Protein AF-A0A563C3V8-F1 (afdb_monomer_lite)

Sequence (224 aa):
PSRKSNFSAIVMDIGGGTTDIAVVDDGGVEGTKMFGIGGRSFTHQIATRTGLDYDTAEAVKLQLGGVSLDQLTLKHKEETVAEAEKKNEIQQILATPERAKKINTAISDNVEVWLGGVAVALEDFPLVEALPTRILLCGGGAGLASLQEALATSDWYTDLPFSRRPLVHLLDDVDIPGIENATTEDLDYSFITAFGLLRVAIDTLAGTDEPAGLRAKLAKLLQN

Foldseek 3Di:
DPDPQADWEWEWAAAQFKIKIWTDDSPRTLDIDMDGDHLQQLLVLLCVQQVNDSVLSSCLQCVLLVNDLVVVDPDPDDQDPVSVVSVVVSVVQCPPVVSVVSSVVSNVVSLVVVLVVVLVRQVPRPPDQAGDLEYEYAAPRSSRVVNQCCQQPPCSCVPPRYPDGHDYDYDAQVNDPPGDPPDPDGCGRNCVVVVVVVVVVVVVVVPDDDDPPPVVVVVVVVVD

Secondary structure (DSSP, 8-state):
--------EEEEEE-SS-EEEEEEETTEEEEEEEES--HHHHHHHHHHHHT--HHHHHHHHHHHTT--TTTTSSS-----HHHHHHHHHHHHHHHSHHHHHHHHHHHHHHHHHHHHHHHHHHHT-TT-SSB-SEEEEESGGGG-HHHHHHHHHSSTTTTTTBSSPPEEEE--GGGSTT----SSS---TTTHHHHHHHHHHHHHHHT--STTHHHHHHHHHTT-

pLDDT: mean 86.02, std 15.66, range [37.09, 98.56]

Radius of gyration: 20.83 Å; chains: 1; bounding box: 55×49×53 Å

Structure (mmCIF, N/CA/C/O backbone):
data_AF-A0A563C3V8-F1
#
_entry.id   AF-A0A563C3V8-F1
#
loop_
_atom_site.group_PDB
_atom_site.id
_atom_site.type_symbol
_atom_site.label_atom_id
_atom_site.label_alt_id
_atom_site.label_comp_id
_atom_site.label_asym_id
_atom_site.label_entity_id
_atom_site.label_seq_id
_atom_site.pdbx_PDB_ins_code
_atom_site.Cartn_x
_atom_site.Cartn_y
_atom_site.Cartn_z
_atom_site.occupancy
_atom_site.B_iso_or_equiv
_atom_site.auth_seq_id
_atom_site.auth_comp_id
_atom_site.auth_asym_id
_atom_site.auth_atom_id
_atom_site.pdbx_PDB_model_num
ATOM 1 N N . PRO A 1 1 ? 35.800 -5.070 -15.862 1.00 37.09 1 PRO A N 1
ATOM 2 C CA . PRO A 1 1 ? 34.512 -4.340 -15.928 1.00 37.09 1 PRO A CA 1
ATOM 3 C C . PRO A 1 1 ? 33.458 -5.044 -15.064 1.00 37.09 1 PRO A C 1
ATOM 5 O O . PRO A 1 1 ? 33.013 -6.134 -15.414 1.00 37.09 1 PRO A O 1
ATOM 8 N N . SER A 1 2 ? 33.115 -4.477 -13.905 1.00 45.03 2 SER A N 1
ATOM 9 C CA . SER A 1 2 ? 31.955 -4.944 -13.144 1.00 45.03 2 SER A CA 1
ATOM 10 C C . SER A 1 2 ? 30.714 -4.731 -14.010 1.00 45.03 2 SER A C 1
ATOM 12 O O . SER A 1 2 ? 30.463 -3.626 -14.492 1.00 45.03 2 SER A O 1
ATOM 14 N N . ARG A 1 3 ? 29.975 -5.809 -14.282 1.00 44.47 3 ARG A N 1
ATOM 15 C CA . ARG A 1 3 ? 28.667 -5.732 -14.933 1.00 44.47 3 ARG A CA 1
ATOM 16 C C . ARG A 1 3 ? 27.816 -4.840 -14.028 1.00 44.47 3 ARG A C 1
ATOM 18 O O . ARG A 1 3 ? 27.576 -5.218 -12.883 1.00 44.47 3 ARG A O 1
ATOM 25 N N . LYS A 1 4 ? 27.446 -3.634 -14.478 1.00 51.84 4 LYS A N 1
ATOM 26 C CA . LYS A 1 4 ? 26.391 -2.873 -13.801 1.00 51.84 4 LYS A CA 1
ATOM 27 C C . LYS A 1 4 ? 25.184 -3.807 -13.793 1.00 51.84 4 LYS A C 1
ATOM 29 O O . LYS A 1 4 ? 24.736 -4.214 -14.859 1.00 51.84 4 LYS A O 1
ATOM 34 N N . SER A 1 5 ? 24.765 -4.247 -12.610 1.00 60.41 5 SER A N 1
ATOM 35 C CA . SER A 1 5 ? 23.483 -4.926 -12.471 1.00 60.41 5 SER A CA 1
ATOM 36 C C . SER A 1 5 ? 22.445 -3.903 -12.886 1.00 60.41 5 SER A C 1
ATOM 38 O O . SER A 1 5 ? 22.344 -2.858 -12.241 1.00 60.41 5 SER A O 1
ATOM 40 N N . ASN A 1 6 ? 21.723 -4.171 -13.965 1.00 80.00 6 ASN A N 1
ATOM 41 C CA . ASN A 1 6 ? 20.548 -3.379 -14.260 1.00 80.00 6 ASN A CA 1
ATOM 42 C C . ASN A 1 6 ? 19.496 -3.639 -13.171 1.00 80.00 6 ASN A C 1
ATOM 44 O O . ASN A 1 6 ? 19.605 -4.576 -12.368 1.00 80.00 6 ASN A O 1
ATOM 48 N N . PHE A 1 7 ? 18.544 -2.725 -13.071 1.00 88.69 7 PHE A N 1
ATOM 49 C CA . PHE A 1 7 ? 17.579 -2.689 -11.986 1.00 88.69 7 PHE A CA 1
ATOM 50 C C . PHE A 1 7 ? 16.352 -3.535 -12.340 1.00 88.69 7 PHE A C 1
ATOM 52 O O . PHE A 1 7 ? 15.695 -3.258 -13.339 1.00 88.69 7 PHE A O 1
ATOM 59 N N . SER A 1 8 ? 16.035 -4.518 -11.496 1.00 93.31 8 SER A N 1
ATOM 60 C CA . SER A 1 8 ? 14.785 -5.283 -11.565 1.00 93.31 8 SER A CA 1
ATOM 61 C C . SER A 1 8 ? 14.042 -5.167 -10.235 1.00 93.31 8 SER A C 1
ATOM 63 O O . SER A 1 8 ? 14.633 -5.373 -9.164 1.00 93.31 8 SER A O 1
ATOM 65 N N . ALA A 1 9 ? 12.761 -4.817 -10.293 1.00 96.62 9 ALA A N 1
ATOM 66 C CA . ALA A 1 9 ? 11.877 -4.674 -9.142 1.00 96.62 9 ALA A CA 1
ATOM 67 C C . ALA A 1 9 ? 10.409 -4.665 -9.586 1.00 96.62 9 ALA A C 1
ATOM 69 O O . ALA A 1 9 ? 10.091 -4.374 -10.735 1.00 96.62 9 ALA A O 1
ATOM 70 N N . ILE A 1 10 ? 9.512 -4.922 -8.646 1.00 97.75 10 ILE A N 1
ATOM 71 C CA . ILE A 1 10 ? 8.093 -4.602 -8.773 1.00 97.75 10 ILE A CA 1
ATOM 72 C C . ILE A 1 10 ? 7.876 -3.295 -8.018 1.00 97.75 10 ILE A C 1
ATOM 74 O O . ILE A 1 10 ? 8.260 -3.196 -6.856 1.00 97.75 10 ILE A O 1
ATOM 78 N N . VAL A 1 11 ? 7.281 -2.296 -8.655 1.00 97.62 11 VAL A N 1
ATOM 79 C CA . VAL A 1 11 ? 6.890 -1.039 -8.007 1.00 97.62 11 VAL A CA 1
ATOM 80 C C . VAL A 1 11 ? 5.381 -1.060 -7.818 1.00 97.62 11 VAL A C 1
ATOM 82 O O . VAL A 1 11 ? 4.657 -1.342 -8.771 1.00 97.62 11 VAL A O 1
ATOM 85 N N . MET A 1 12 ? 4.908 -0.791 -6.604 1.00 98.38 12 MET A N 1
ATOM 86 C CA . MET A 1 12 ? 3.484 -0.706 -6.285 1.00 98.38 12 MET A CA 1
ATOM 87 C C . MET A 1 12 ? 3.167 0.686 -5.731 1.00 98.38 12 MET A C 1
ATOM 89 O O . MET A 1 12 ? 3.588 1.017 -4.622 1.00 98.38 12 MET A O 1
ATOM 93 N N . ASP A 1 13 ? 2.417 1.480 -6.496 1.00 98.06 13 ASP A N 1
ATOM 94 C CA . ASP A 1 13 ? 1.852 2.755 -6.048 1.00 98.06 13 ASP A CA 1
ATOM 95 C C . ASP A 1 13 ? 0.459 2.497 -5.469 1.00 98.06 13 ASP A C 1
ATOM 97 O O . ASP A 1 13 ? -0.483 2.130 -6.176 1.00 98.06 13 ASP A O 1
ATOM 101 N N . ILE A 1 14 ? 0.339 2.639 -4.152 1.00 98.31 14 ILE A N 1
ATOM 102 C CA . ILE A 1 14 ? -0.903 2.440 -3.416 1.00 98.31 14 ILE A CA 1
ATOM 103 C C . ILE A 1 14 ? -1.522 3.815 -3.187 1.00 98.31 14 ILE A C 1
ATOM 105 O O . ILE A 1 14 ? -1.275 4.495 -2.188 1.00 98.31 14 ILE A O 1
ATOM 109 N N . GLY A 1 15 ? -2.372 4.223 -4.122 1.00 97.12 15 GLY A N 1
ATOM 110 C CA . GLY A 1 15 ? -3.129 5.461 -4.037 1.00 97.12 15 GLY A CA 1
ATOM 111 C C . GLY A 1 15 ? -4.353 5.355 -3.123 1.00 97.12 15 GLY A C 1
ATOM 112 O O . GLY A 1 15 ? -4.600 4.374 -2.420 1.00 97.12 15 GLY A O 1
ATOM 113 N N . GLY A 1 16 ? -5.197 6.387 -3.149 1.00 96.88 16 GLY A N 1
ATOM 114 C CA . GLY A 1 16 ? -6.455 6.376 -2.397 1.00 96.88 16 GLY A CA 1
ATOM 115 C C . GLY A 1 16 ? -7.510 5.428 -2.983 1.00 96.88 16 GLY A C 1
ATOM 116 O O . GLY A 1 16 ? -8.275 4.823 -2.238 1.00 96.88 16 GLY A O 1
ATOM 117 N N . GLY A 1 17 ? -7.601 5.316 -4.310 1.00 97.56 17 GLY A N 1
ATOM 118 C CA . GLY A 1 17 ? -8.633 4.514 -4.987 1.00 97.56 17 GLY A CA 1
ATOM 119 C C . GLY A 1 17 ? -8.130 3.217 -5.608 1.00 97.56 17 GLY A C 1
ATOM 120 O O . GLY A 1 17 ? -8.899 2.268 -5.724 1.00 97.56 17 GLY A O 1
ATOM 121 N N . THR A 1 18 ? -6.867 3.194 -6.007 1.00 98.25 18 THR A N 1
ATOM 122 C CA . THR A 1 18 ? -6.269 2.130 -6.808 1.00 98.25 18 THR A CA 1
ATOM 123 C C . THR A 1 18 ? -4.938 1.724 -6.212 1.00 98.25 18 THR A C 1
ATOM 125 O O . THR A 1 18 ? -4.331 2.481 -5.454 1.00 98.25 18 THR A O 1
ATOM 128 N N . THR A 1 19 ? -4.521 0.519 -6.571 1.00 98.56 19 THR A N 1
ATOM 129 C CA . THR A 1 19 ? -3.133 0.093 -6.478 1.00 98.56 19 THR A CA 1
ATOM 130 C C . THR A 1 19 ? -2.655 -0.164 -7.897 1.00 98.56 19 THR A C 1
ATOM 132 O O . THR A 1 19 ? -3.265 -0.953 -8.625 1.00 98.56 19 THR A O 1
ATOM 135 N N . ASP A 1 20 ? -1.590 0.523 -8.278 1.00 98.31 20 ASP A N 1
ATOM 136 C CA . ASP A 1 20 ? -0.965 0.462 -9.589 1.00 98.31 20 ASP A CA 1
ATOM 137 C C . ASP A 1 20 ? 0.365 -0.293 -9.452 1.00 98.31 20 ASP A C 1
ATOM 139 O O . ASP A 1 20 ? 1.185 0.016 -8.592 1.00 98.31 20 ASP A O 1
ATOM 143 N N . ILE A 1 21 ? 0.569 -1.323 -10.271 1.00 97.94 21 ILE A N 1
ATOM 144 C CA . ILE A 1 21 ? 1.724 -2.221 -10.223 1.00 97.94 21 ILE A CA 1
ATOM 145 C C . ILE A 1 21 ? 2.490 -2.100 -11.532 1.00 97.94 21 ILE A C 1
ATOM 147 O O . ILE A 1 21 ? 1.929 -2.324 -12.604 1.00 97.94 21 ILE A O 1
ATOM 151 N N . ALA A 1 22 ? 3.783 -1.807 -11.444 1.00 96.31 22 ALA A N 1
ATOM 152 C CA . ALA A 1 22 ? 4.714 -1.855 -12.561 1.00 96.31 22 ALA A CA 1
ATOM 153 C C . ALA A 1 22 ? 5.764 -2.939 -12.315 1.00 96.31 22 ALA A C 1
ATOM 155 O O . ALA A 1 22 ? 6.376 -2.987 -11.247 1.00 96.31 22 ALA A O 1
ATOM 156 N N . VAL A 1 23 ? 6.004 -3.788 -13.312 1.00 96.56 23 VAL A N 1
ATOM 157 C CA . VAL A 1 23 ? 7.122 -4.738 -13.282 1.00 96.56 23 VAL A CA 1
ATOM 158 C C . VAL A 1 23 ? 8.265 -4.151 -14.096 1.00 96.56 23 VAL A C 1
ATOM 160 O O . VAL A 1 23 ? 8.087 -3.784 -15.257 1.00 96.56 23 VAL A O 1
ATOM 163 N N . VAL A 1 24 ? 9.428 -4.038 -13.463 1.00 93.94 24 VAL A N 1
ATOM 164 C CA . VAL A 1 24 ? 10.665 -3.558 -14.072 1.00 93.94 24 VAL A CA 1
ATOM 165 C C . VAL A 1 24 ? 11.657 -4.709 -14.099 1.00 93.94 24 VAL A C 1
ATOM 167 O O . VAL A 1 24 ? 11.937 -5.304 -13.054 1.00 93.94 24 VAL A O 1
ATOM 170 N N . ASP A 1 25 ? 12.208 -4.995 -15.272 1.00 90.62 25 ASP A N 1
ATOM 171 C CA . ASP A 1 25 ? 13.263 -5.983 -15.447 1.00 90.62 25 ASP A CA 1
ATOM 172 C C . ASP A 1 25 ? 14.389 -5.443 -16.331 1.00 90.62 25 ASP A C 1
ATOM 174 O O . ASP A 1 25 ? 14.159 -4.727 -17.302 1.00 90.62 25 ASP A O 1
ATOM 178 N N . ASP A 1 26 ? 15.632 -5.720 -15.939 1.00 89.12 26 ASP A N 1
ATOM 179 C CA . ASP A 1 26 ? 16.854 -5.268 -16.617 1.00 89.12 26 ASP A CA 1
ATOM 180 C C . ASP A 1 26 ? 16.869 -3.756 -16.959 1.00 89.12 26 ASP A C 1
ATOM 182 O O . ASP A 1 26 ? 17.509 -3.311 -17.911 1.00 89.12 26 ASP A O 1
ATOM 186 N N . GLY A 1 27 ? 16.208 -2.930 -16.138 1.00 86.25 27 GLY A N 1
ATOM 187 C CA . GLY A 1 27 ? 16.079 -1.479 -16.317 1.00 86.25 27 GLY A CA 1
ATOM 188 C C . GLY A 1 27 ? 14.960 -1.026 -17.267 1.00 86.25 27 GLY A C 1
ATOM 189 O O . GLY A 1 27 ? 14.778 0.181 -17.430 1.00 86.25 27 GLY A O 1
ATOM 190 N N . GLY A 1 28 ? 14.214 -1.952 -17.874 1.00 88.56 28 GLY A N 1
ATOM 191 C CA . GLY A 1 28 ? 13.034 -1.691 -18.700 1.00 88.56 28 GLY A CA 1
ATOM 192 C C . GLY A 1 28 ? 11.725 -1.960 -17.955 1.00 88.56 28 GLY A C 1
ATOM 19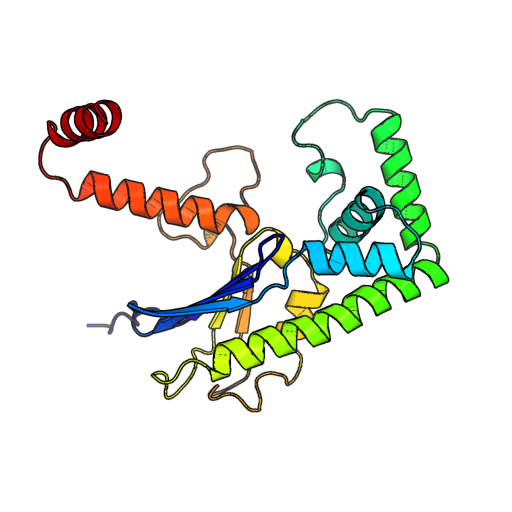3 O O . GLY A 1 28 ? 11.670 -2.791 -17.055 1.00 88.56 28 GLY A O 1
ATOM 194 N N . VAL A 1 29 ? 10.655 -1.247 -18.318 1.00 91.69 29 VAL A N 1
ATOM 195 C CA . VAL A 1 29 ? 9.304 -1.526 -17.802 1.00 91.69 29 VAL A CA 1
ATOM 196 C C . VAL A 1 29 ? 8.666 -2.606 -18.671 1.00 91.69 29 VAL A C 1
ATOM 198 O O . VAL A 1 29 ? 8.366 -2.352 -19.836 1.00 91.69 29 VAL A O 1
ATOM 201 N N . GLU A 1 30 ? 8.430 -3.781 -18.094 1.00 92.44 30 GLU A N 1
ATOM 202 C CA . GLU A 1 30 ? 7.779 -4.913 -18.769 1.00 92.44 30 GLU A CA 1
ATOM 203 C C . GLU A 1 30 ? 6.285 -4.654 -18.990 1.00 92.44 30 GLU A C 1
ATOM 205 O O . GLU A 1 30 ? 5.700 -5.030 -20.005 1.00 92.44 30 GLU A O 1
ATOM 210 N N . GLY A 1 31 ? 5.651 -3.963 -18.044 1.00 93.25 31 GLY A N 1
ATOM 211 C CA . GLY A 1 31 ? 4.263 -3.545 -18.165 1.00 93.25 31 GLY A CA 1
ATOM 212 C C . GLY A 1 31 ? 3.704 -2.989 -16.867 1.00 93.25 31 GLY A C 1
ATOM 213 O O . GLY A 1 31 ? 4.379 -2.959 -15.834 1.00 93.25 31 GLY A O 1
ATOM 214 N N . THR A 1 32 ? 2.436 -2.588 -16.925 1.00 95.44 32 THR A N 1
ATOM 215 C CA . THR A 1 32 ? 1.681 -2.131 -15.762 1.00 95.44 32 THR A CA 1
ATOM 216 C C . THR A 1 32 ? 0.326 -2.826 -15.666 1.00 95.44 32 THR A C 1
ATOM 218 O O . THR A 1 32 ? -0.301 -3.173 -16.671 1.00 95.44 32 THR A O 1
ATOM 221 N N . LYS A 1 33 ? -0.129 -3.037 -14.434 1.00 96.88 33 LYS A N 1
ATOM 222 C CA . LYS A 1 33 ? -1.456 -3.546 -14.076 1.00 96.88 33 LYS A CA 1
ATOM 223 C C . LYS A 1 33 ? -2.006 -2.686 -12.951 1.00 96.88 33 LYS A C 1
ATOM 225 O O . LYS A 1 33 ? -1.247 -2.060 -12.223 1.00 96.88 33 LYS A O 1
ATOM 230 N N . MET A 1 34 ? -3.321 -2.658 -12.796 1.00 96.88 34 MET A N 1
ATOM 231 C CA . MET A 1 34 ? -3.955 -1.910 -11.715 1.00 96.88 34 MET A CA 1
ATOM 232 C C . MET A 1 34 ? -5.216 -2.617 -11.239 1.00 96.88 34 MET A C 1
ATOM 234 O O . MET A 1 34 ? -5.894 -3.285 -12.023 1.00 96.88 34 MET A O 1
ATOM 238 N N . PHE A 1 35 ? -5.561 -2.428 -9.969 1.00 98.19 35 PHE A N 1
ATOM 239 C CA . PHE A 1 35 ? -6.836 -2.878 -9.419 1.00 98.19 35 PHE A CA 1
ATOM 240 C C . PHE A 1 35 ? -7.449 -1.834 -8.482 1.00 98.19 35 PHE A C 1
ATOM 242 O O . PHE A 1 35 ? -6.768 -0.989 -7.899 1.00 98.19 35 PHE A O 1
ATOM 249 N N . GLY A 1 36 ? -8.779 -1.879 -8.367 1.00 97.81 36 GLY A N 1
ATOM 250 C CA . GLY A 1 36 ? -9.602 -0.867 -7.697 1.00 97.81 36 GLY A CA 1
ATOM 251 C C . GLY A 1 36 ? -9.644 -0.977 -6.175 1.00 97.81 36 GLY A C 1
ATOM 252 O O . GLY A 1 36 ? -10.725 -0.907 -5.595 1.00 97.81 36 GLY A O 1
ATOM 253 N N . ILE A 1 37 ? -8.498 -1.193 -5.530 1.00 98.00 37 ILE A N 1
ATOM 254 C CA . ILE A 1 37 ? -8.384 -1.199 -4.070 1.00 98.00 37 ILE A CA 1
ATOM 255 C C . ILE A 1 37 ? -7.175 -0.349 -3.691 1.00 98.00 37 ILE A C 1
ATOM 257 O O . ILE A 1 37 ? -6.042 -0.690 -4.014 1.00 98.00 37 ILE A O 1
ATOM 261 N N . GLY A 1 38 ? -7.430 0.753 -2.992 1.00 97.31 38 GLY A N 1
ATOM 262 C CA . GLY A 1 38 ? -6.410 1.631 -2.421 1.00 97.31 38 GLY A CA 1
ATOM 263 C C . GLY A 1 38 ? -6.727 1.989 -0.969 1.00 97.31 38 GLY A C 1
ATOM 264 O O . GLY A 1 38 ? -7.613 1.402 -0.338 1.00 97.31 38 GLY A O 1
ATOM 265 N N . GLY A 1 39 ? -6.049 3.009 -0.445 1.00 97.31 39 GLY A N 1
ATOM 266 C CA . GLY A 1 39 ? -6.144 3.438 0.951 1.00 97.31 39 GLY A CA 1
ATOM 267 C C . GLY A 1 39 ? -7.564 3.761 1.437 1.00 97.31 39 GLY A C 1
ATOM 268 O O . GLY A 1 39 ? -7.856 3.540 2.611 1.00 97.31 39 GLY A O 1
ATOM 269 N N . ARG A 1 40 ? -8.464 4.238 0.563 1.00 98.06 40 ARG A N 1
ATOM 270 C CA . ARG A 1 40 ? -9.860 4.561 0.923 1.00 98.06 40 ARG A CA 1
ATOM 271 C C . ARG A 1 40 ? -10.730 3.324 1.137 1.00 98.06 40 ARG A C 1
ATOM 273 O O . ARG A 1 40 ? -11.725 3.414 1.852 1.00 98.06 40 ARG A O 1
ATOM 280 N N . SER A 1 41 ? -10.365 2.173 0.562 1.00 98.25 41 SER A N 1
ATOM 281 C CA . SER A 1 41 ? -11.075 0.912 0.828 1.00 98.25 41 SER A CA 1
ATOM 282 C C . SER A 1 41 ? -10.964 0.543 2.305 1.00 98.25 41 SER A C 1
ATOM 284 O O . SER A 1 41 ? -11.965 0.240 2.950 1.00 98.25 41 SER A O 1
ATOM 286 N N . PHE A 1 42 ? -9.762 0.676 2.872 1.00 97.94 42 PHE A N 1
ATOM 287 C CA . PHE A 1 42 ? -9.507 0.438 4.293 1.00 97.94 42 PHE A CA 1
ATOM 288 C C . PHE A 1 42 ? -10.317 1.388 5.178 1.00 97.94 42 PHE A C 1
ATOM 290 O O . PHE A 1 42 ? -10.980 0.947 6.114 1.00 97.94 42 PHE A O 1
ATOM 297 N N . THR A 1 43 ? -10.341 2.676 4.837 1.00 98.25 43 THR A N 1
ATOM 298 C CA . THR A 1 43 ? -11.156 3.687 5.527 1.00 98.25 43 THR A CA 1
ATOM 299 C C . THR A 1 43 ? -12.632 3.316 5.533 1.00 98.25 43 THR A C 1
ATOM 301 O O . THR A 1 43 ? -13.287 3.348 6.573 1.00 98.25 43 THR A O 1
ATOM 304 N N . HIS A 1 44 ? -13.156 2.906 4.376 1.00 98.25 44 HIS A N 1
ATOM 305 C CA . HIS A 1 44 ? -14.556 2.535 4.234 1.00 98.25 44 HIS A CA 1
ATOM 306 C C . HIS A 1 44 ? -14.909 1.279 5.042 1.00 98.25 44 HIS A C 1
ATOM 308 O O . HIS A 1 44 ? -15.973 1.226 5.663 1.00 98.25 44 HIS A O 1
ATOM 314 N N . GLN A 1 45 ? -14.012 0.289 5.091 1.00 97.88 45 GLN A N 1
ATOM 315 C CA . GLN A 1 45 ? -14.195 -0.911 5.911 1.00 97.88 45 GLN A CA 1
ATOM 316 C C . GLN A 1 45 ? -14.194 -0.586 7.406 1.00 97.88 45 GLN A C 1
ATOM 318 O O . GLN A 1 45 ? -15.064 -1.069 8.135 1.00 97.88 45 GLN A O 1
ATOM 323 N N . ILE A 1 46 ? -13.279 0.274 7.862 1.00 97.88 46 ILE A N 1
ATOM 324 C CA . ILE A 1 46 ? -13.251 0.737 9.254 1.00 97.88 46 ILE A CA 1
ATOM 325 C C . ILE A 1 46 ? -14.570 1.433 9.591 1.00 97.88 46 ILE A C 1
ATOM 327 O O . ILE A 1 46 ? -15.240 1.011 10.534 1.00 97.88 46 ILE A O 1
ATOM 331 N N . ALA A 1 47 ? -14.984 2.429 8.802 1.00 98.12 47 ALA A N 1
ATOM 332 C CA . ALA A 1 47 ? -16.231 3.168 9.009 1.00 98.12 47 ALA A CA 1
ATOM 333 C C . ALA A 1 47 ? -17.443 2.223 9.085 1.00 98.12 47 ALA A C 1
ATOM 335 O O . ALA A 1 47 ? -18.185 2.221 10.066 1.00 98.12 47 ALA A O 1
ATOM 336 N N . THR A 1 48 ? -17.580 1.328 8.104 1.00 97.38 48 THR A N 1
ATOM 337 C CA . THR A 1 48 ? -18.714 0.397 8.006 1.00 97.38 48 THR A CA 1
ATOM 338 C C . THR A 1 48 ? -18.798 -0.553 9.202 1.00 97.38 48 THR A C 1
ATOM 340 O O . THR A 1 48 ? -19.879 -0.768 9.748 1.00 97.38 48 THR A O 1
ATOM 343 N N . ARG A 1 49 ? -17.672 -1.129 9.644 1.00 95.81 49 ARG A N 1
ATOM 344 C CA . ARG A 1 49 ? -17.676 -2.133 10.725 1.00 95.81 49 ARG A CA 1
ATOM 345 C C . ARG A 1 49 ? -17.773 -1.542 12.124 1.00 95.81 49 ARG A C 1
ATOM 347 O O . ARG A 1 49 ? -18.192 -2.227 13.061 1.00 95.81 49 ARG A O 1
ATOM 354 N N . THR A 1 50 ? -17.344 -0.299 12.284 1.00 95.00 50 THR A N 1
ATOM 355 C CA . THR A 1 50 ? -17.302 0.376 13.586 1.00 95.00 50 THR A CA 1
ATOM 356 C C . THR A 1 50 ? -18.472 1.329 13.795 1.00 95.00 50 THR A C 1
ATOM 358 O O . THR A 1 50 ? -18.802 1.614 14.945 1.00 95.00 50 THR A O 1
ATOM 361 N N . GLY A 1 51 ? -19.122 1.771 12.715 1.00 96.12 51 GLY A N 1
ATOM 362 C CA . GLY A 1 51 ? -20.145 2.814 12.737 1.00 96.12 51 GLY A CA 1
ATOM 363 C C . GLY A 1 51 ? -19.574 4.229 12.863 1.00 96.12 51 GLY A C 1
ATOM 364 O O . GLY A 1 51 ? -20.336 5.153 13.132 1.00 96.12 51 GLY A O 1
ATOM 365 N N . LEU A 1 52 ? -18.256 4.398 12.712 1.00 95.94 52 LEU A N 1
ATOM 366 C CA . LEU A 1 52 ? -17.611 5.709 12.671 1.00 95.94 52 LEU A CA 1
ATOM 367 C C . LEU A 1 52 ? -17.932 6.416 11.352 1.00 95.94 52 LEU A C 1
ATOM 369 O O . LEU A 1 52 ? -18.123 5.770 10.318 1.00 95.94 52 LEU A O 1
ATOM 373 N N . ASP A 1 53 ? -17.951 7.746 11.375 1.00 97.19 53 ASP A N 1
ATOM 374 C CA . ASP A 1 53 ? -17.938 8.522 10.142 1.00 97.19 53 ASP A CA 1
ATOM 375 C C . ASP A 1 53 ? -16.602 8.341 9.398 1.00 97.19 53 ASP A C 1
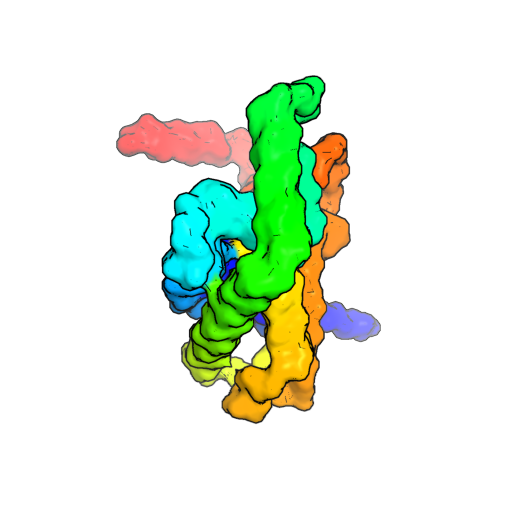ATOM 377 O O . ASP A 1 53 ? -15.603 7.858 9.944 1.00 97.19 53 ASP A O 1
ATOM 381 N N . TYR A 1 54 ? -16.598 8.709 8.119 1.00 97.12 54 TYR A N 1
ATOM 382 C CA . TYR A 1 54 ? -15.458 8.489 7.237 1.00 97.12 54 TYR A CA 1
ATOM 383 C C . TYR A 1 54 ? -14.194 9.231 7.698 1.00 97.12 54 TYR A C 1
ATOM 385 O O . TYR A 1 54 ? -13.105 8.660 7.649 1.00 97.12 54 TYR A O 1
ATOM 393 N N . ASP A 1 55 ? -14.327 10.471 8.172 1.00 95.25 55 ASP A N 1
ATOM 394 C CA . ASP A 1 55 ? -13.181 11.304 8.546 1.00 95.25 55 ASP A CA 1
ATOM 395 C C . ASP A 1 55 ? -12.534 10.796 9.837 1.00 95.25 55 ASP A C 1
ATOM 397 O O . ASP A 1 55 ? -11.307 10.790 9.971 1.00 95.25 55 ASP A O 1
ATOM 401 N N . THR A 1 56 ? -13.351 10.326 10.781 1.00 95.06 56 THR A N 1
ATOM 402 C CA . THR A 1 56 ? -12.875 9.664 11.999 1.00 95.06 56 THR A CA 1
ATOM 403 C C . THR A 1 56 ? -12.220 8.322 11.676 1.00 95.06 56 THR A C 1
ATOM 405 O O . THR A 1 56 ? -11.145 8.021 12.196 1.00 95.06 56 THR A O 1
ATOM 408 N N . ALA A 1 57 ? -12.802 7.528 10.773 1.00 96.88 57 ALA A N 1
ATOM 409 C CA . ALA A 1 57 ? -12.205 6.273 10.318 1.00 96.88 57 ALA A CA 1
ATOM 410 C C . ALA A 1 57 ? -10.849 6.482 9.619 1.00 96.88 57 ALA A C 1
ATOM 412 O O . ALA A 1 57 ? -9.930 5.686 9.823 1.00 96.88 57 ALA A O 1
ATOM 413 N N . GLU A 1 58 ? -10.695 7.554 8.833 1.00 95.81 58 GLU A N 1
ATOM 414 C CA . GLU A 1 58 ? -9.420 7.897 8.191 1.00 95.81 58 GLU A CA 1
ATOM 415 C C . GLU A 1 58 ? -8.360 8.262 9.226 1.00 95.81 58 GLU A C 1
ATOM 417 O O . GLU A 1 58 ? -7.249 7.735 9.185 1.00 95.81 58 GLU A O 1
ATOM 422 N N . ALA A 1 59 ? -8.713 9.107 10.195 1.00 93.12 59 ALA A N 1
ATOM 423 C CA . ALA A 1 59 ? -7.798 9.499 11.262 1.00 93.12 59 ALA A CA 1
ATOM 424 C C . ALA A 1 59 ? -7.358 8.300 12.124 1.00 93.12 59 ALA A C 1
ATOM 426 O O . ALA A 1 59 ? -6.182 8.191 12.470 1.00 93.12 59 ALA A O 1
ATOM 427 N N . VAL A 1 60 ? -8.273 7.365 12.416 1.00 94.19 60 VAL A N 1
ATOM 428 C CA . VAL A 1 60 ? -7.953 6.087 13.077 1.00 94.19 60 VAL A CA 1
ATOM 429 C C . VAL A 1 60 ? -6.946 5.285 12.250 1.00 94.19 60 VAL A C 1
ATOM 431 O O . VAL A 1 60 ? -5.944 4.816 12.788 1.00 94.19 60 VAL A O 1
ATOM 434 N N . LYS A 1 61 ? -7.192 5.125 10.943 1.00 94.81 61 LYS A N 1
ATOM 435 C CA . LYS A 1 61 ? -6.317 4.365 10.040 1.00 94.81 61 LYS A CA 1
ATOM 436 C C . LYS A 1 61 ? -4.905 4.952 9.989 1.00 94.81 61 LYS A C 1
ATOM 438 O O . LYS A 1 61 ? -3.937 4.203 10.048 1.00 94.81 61 LYS A O 1
ATOM 443 N N . LEU A 1 62 ? -4.790 6.274 9.884 1.00 91.56 62 LEU A N 1
ATOM 444 C CA . LEU A 1 62 ? -3.501 6.957 9.775 1.00 91.56 62 LEU A CA 1
ATOM 445 C C . LEU A 1 62 ? -2.669 6.828 11.054 1.00 91.56 62 LEU A C 1
ATOM 447 O O . LEU A 1 62 ? -1.483 6.520 10.963 1.00 91.56 62 LEU A O 1
ATOM 451 N N . GLN A 1 63 ? -3.291 6.926 12.235 1.00 88.00 63 GLN A N 1
ATOM 452 C CA . GLN A 1 63 ? -2.593 6.630 13.492 1.00 88.00 63 GLN A CA 1
ATOM 453 C C . GLN A 1 63 ? -2.037 5.203 13.545 1.00 88.00 63 GLN A C 1
ATOM 455 O O . GLN A 1 63 ? -0.936 4.989 14.046 1.00 88.00 63 GLN A O 1
ATOM 460 N N . LEU A 1 64 ? -2.778 4.219 13.023 1.00 84.81 64 LEU A N 1
ATOM 461 C CA . LEU A 1 64 ? -2.306 2.832 12.953 1.00 84.81 64 LEU A CA 1
ATOM 462 C C . LEU A 1 64 ? -1.136 2.653 11.973 1.00 84.81 64 LEU A C 1
ATOM 464 O O . LEU A 1 64 ? -0.339 1.736 12.148 1.00 84.81 64 LEU A O 1
ATOM 468 N N . GLY A 1 65 ? -1.017 3.524 10.968 1.00 76.56 65 GLY A N 1
ATOM 469 C CA . GLY A 1 65 ? 0.136 3.601 10.066 1.00 76.56 65 GLY A CA 1
ATOM 470 C C . GLY A 1 65 ? 1.352 4.320 10.659 1.00 76.56 65 GLY A C 1
ATOM 471 O O . GLY A 1 65 ? 2.346 4.493 9.967 1.00 76.56 65 GLY A O 1
ATOM 472 N N . GLY A 1 66 ? 1.287 4.761 11.920 1.00 70.12 66 GLY A N 1
ATOM 473 C CA . GLY A 1 66 ? 2.371 5.511 12.559 1.00 70.12 66 GLY A CA 1
ATOM 474 C C . GLY A 1 66 ? 2.454 6.980 12.137 1.00 70.12 66 GLY A C 1
ATOM 475 O O . GLY A 1 66 ? 3.388 7.665 12.545 1.00 70.12 66 GLY A O 1
ATOM 476 N N . VAL A 1 67 ? 1.478 7.482 11.370 1.00 62.72 67 VAL A N 1
ATOM 477 C CA . VAL A 1 67 ? 1.384 8.903 11.014 1.00 62.72 67 VAL A CA 1
ATOM 478 C C . VAL A 1 67 ? 0.975 9.682 12.260 1.00 62.72 67 VAL A C 1
ATOM 480 O O . VAL A 1 67 ? -0.066 9.403 12.869 1.00 62.72 67 VAL A O 1
ATOM 483 N N . SER A 1 68 ? 1.791 10.665 12.650 1.00 56.44 68 SER A N 1
ATOM 484 C CA . SER A 1 68 ? 1.431 11.538 13.766 1.00 56.44 68 SER A CA 1
ATOM 485 C C . SER A 1 68 ? 0.193 12.344 13.390 1.00 56.44 68 SER A C 1
ATOM 487 O O . SER A 1 68 ? 0.088 12.883 12.289 1.00 56.44 68 SER A O 1
ATOM 489 N N . LEU A 1 69 ? -0.739 12.501 14.329 1.00 58.12 69 LEU A N 1
ATOM 490 C CA . LEU A 1 69 ? -1.894 13.380 14.139 1.00 58.12 69 LEU A CA 1
ATOM 491 C C . LEU A 1 69 ? -1.490 14.835 13.855 1.00 58.12 69 LEU A C 1
ATOM 493 O O . LEU A 1 69 ? -2.293 15.583 13.312 1.00 58.12 69 LEU A O 1
ATOM 497 N N . ASP A 1 70 ? -0.265 15.228 14.207 1.00 52.50 70 ASP A N 1
ATOM 498 C CA . ASP A 1 70 ? 0.290 16.552 13.912 1.00 52.50 70 ASP A CA 1
ATOM 499 C C . ASP A 1 70 ? 0.561 16.742 12.407 1.00 52.50 70 ASP A C 1
ATOM 501 O O . ASP A 1 70 ? 0.481 17.857 11.899 1.00 52.50 70 ASP A O 1
ATOM 505 N N . GLN A 1 71 ? 0.828 15.648 11.678 1.00 55.25 71 GLN A N 1
ATOM 506 C CA . GLN A 1 71 ? 1.096 15.641 10.231 1.00 55.25 71 GLN A CA 1
ATOM 507 C C . GLN A 1 71 ? -0.190 15.691 9.390 1.00 55.25 71 GLN A C 1
ATOM 509 O O . GLN A 1 71 ? -0.160 16.050 8.216 1.00 55.25 71 GLN A O 1
ATOM 514 N N . LEU A 1 72 ? -1.347 15.385 9.988 1.00 50.50 72 LEU A N 1
ATOM 515 C CA . LEU A 1 72 ? -2.655 15.500 9.330 1.00 50.50 72 LEU A CA 1
ATOM 516 C C . LEU A 1 72 ? -3.073 16.948 9.057 1.00 50.50 72 LEU A C 1
ATOM 518 O O . LEU A 1 72 ? -3.983 17.212 8.268 1.00 50.50 72 LEU A O 1
ATOM 522 N N . THR A 1 73 ? -2.402 17.892 9.704 1.00 45.25 73 THR A N 1
ATOM 523 C CA . THR A 1 73 ? -2.595 19.323 9.539 1.00 45.25 73 THR A CA 1
ATOM 524 C C . THR A 1 73 ? -1.335 19.898 8.907 1.00 45.25 73 THR A C 1
ATOM 526 O O . THR A 1 73 ? -0.347 20.122 9.592 1.00 45.25 73 THR A O 1
ATOM 529 N N . LEU A 1 74 ? -1.372 20.174 7.597 1.00 45.84 74 LEU A N 1
ATOM 530 C CA . LEU A 1 74 ? -0.297 20.803 6.797 1.00 45.84 74 LEU A CA 1
ATOM 531 C C . LEU A 1 74 ? 0.071 22.244 7.237 1.00 45.84 74 LEU A C 1
ATOM 533 O O . LEU A 1 74 ? 0.431 23.092 6.422 1.00 45.84 74 LEU A O 1
ATOM 537 N N . LYS A 1 75 ? -0.087 22.596 8.514 1.00 44.69 75 LYS A N 1
ATOM 538 C CA . LYS A 1 75 ? 0.230 23.915 9.051 1.00 44.69 75 LYS A CA 1
ATOM 539 C C . LYS A 1 75 ? 0.830 23.762 10.437 1.00 44.69 75 LYS A C 1
ATOM 541 O O . LYS A 1 75 ? 0.127 23.427 11.380 1.00 44.69 75 LYS A O 1
ATOM 546 N N . HIS A 1 76 ? 2.095 24.155 10.555 1.00 46.28 76 HIS A N 1
ATOM 547 C CA . HIS A 1 76 ? 2.704 24.615 11.799 1.00 46.28 76 HIS A CA 1
ATOM 548 C C . HIS A 1 76 ? 1.911 25.817 12.354 1.00 46.28 76 HIS A C 1
ATOM 550 O O . HIS A 1 76 ? 2.287 26.978 12.178 1.00 46.28 76 HIS A O 1
ATOM 556 N N . LYS A 1 77 ? 0.766 25.560 12.982 1.00 50.75 77 LYS A N 1
ATOM 557 C CA . LYS A 1 77 ? 0.038 26.512 13.819 1.00 50.75 77 LYS A CA 1
ATOM 558 C C . LYS A 1 77 ? -0.208 25.866 15.172 1.00 50.75 77 LYS A C 1
ATOM 560 O O . LYS A 1 77 ? -0.294 24.649 15.265 1.00 50.75 77 LYS A O 1
ATOM 565 N N . GLU A 1 78 ? -0.264 26.708 16.201 1.00 61.00 78 GLU A N 1
ATOM 566 C CA . GLU A 1 78 ? -0.672 26.324 17.553 1.00 61.00 78 GLU A CA 1
ATOM 567 C C . GLU A 1 78 ? -1.873 25.373 17.489 1.00 61.00 78 GLU A C 1
ATOM 569 O O . GLU A 1 78 ? -2.854 25.679 16.806 1.00 61.00 78 GLU A O 1
ATOM 574 N N . GLU A 1 79 ? -1.763 24.230 18.170 1.00 68.38 79 GLU A N 1
ATOM 575 C CA . GLU A 1 79 ? -2.821 23.224 18.225 1.00 68.38 79 GLU A CA 1
ATOM 576 C C . GLU A 1 79 ? -4.117 23.876 18.706 1.00 68.38 79 GLU A C 1
ATOM 578 O O . GLU A 1 79 ? -4.195 24.463 19.790 1.00 68.38 79 GLU A O 1
ATOM 583 N N . THR A 1 80 ? -5.146 23.806 17.871 1.00 80.31 80 THR A N 1
ATOM 584 C CA . THR A 1 80 ? -6.458 24.337 18.213 1.00 80.31 80 THR A CA 1
ATOM 585 C C . THR A 1 80 ? -7.179 23.388 19.170 1.00 80.31 80 THR A C 1
ATOM 587 O O . THR A 1 80 ? -6.956 22.178 19.170 1.00 80.31 80 THR A O 1
ATOM 590 N N . VAL A 1 81 ? -8.117 23.922 19.959 1.00 82.12 81 VAL A N 1
ATOM 591 C CA . VAL A 1 81 ? -8.958 23.104 20.857 1.00 82.12 81 VAL A CA 1
ATOM 592 C C . VAL A 1 81 ? -9.670 21.982 20.088 1.00 82.12 81 VAL A C 1
ATOM 594 O O . VAL A 1 81 ? -9.716 20.854 20.563 1.00 82.12 81 VAL A O 1
ATOM 597 N N . ALA A 1 82 ? -10.151 22.266 18.873 1.00 81.62 82 ALA A N 1
ATOM 598 C CA . ALA A 1 82 ? -10.833 21.286 18.029 1.00 81.62 82 ALA A CA 1
ATOM 599 C C . ALA A 1 82 ? -9.908 20.147 17.562 1.00 81.62 82 ALA A C 1
ATOM 601 O O . ALA A 1 82 ? -10.327 18.992 17.508 1.00 81.62 82 ALA A O 1
ATOM 602 N N . GLU A 1 83 ? -8.649 20.453 17.236 1.00 80.25 83 GLU A N 1
ATOM 603 C CA . GLU A 1 83 ? -7.659 19.431 16.886 1.00 80.25 83 GLU A CA 1
ATOM 604 C C . GLU A 1 83 ? -7.372 18.544 18.097 1.00 80.25 83 GLU A C 1
ATOM 606 O O . GLU A 1 83 ? -7.513 17.328 17.986 1.00 80.25 83 GLU A O 1
ATOM 611 N N . ALA A 1 84 ? -7.086 19.131 19.264 1.00 82.25 84 ALA A N 1
ATOM 612 C CA . ALA A 1 84 ? -6.829 18.388 20.499 1.00 82.25 84 ALA A CA 1
ATOM 613 C C . ALA A 1 84 ? -8.008 17.482 20.911 1.00 82.25 84 ALA A C 1
ATOM 615 O O . ALA A 1 84 ? -7.807 16.329 21.301 1.00 82.25 84 ALA A O 1
ATOM 616 N N . GLU A 1 85 ? -9.249 17.966 20.795 1.00 86.56 85 GLU A N 1
ATOM 617 C CA . GLU A 1 85 ? -10.458 17.168 21.043 1.00 86.56 85 GLU A CA 1
ATOM 618 C C . GLU A 1 85 ? -10.543 15.965 20.100 1.00 86.56 85 GLU A C 1
ATOM 620 O O . GLU A 1 85 ? -10.741 14.837 20.562 1.00 86.56 85 GLU A O 1
ATOM 625 N N . LYS A 1 86 ? -10.297 16.175 18.801 1.00 86.25 86 LYS A N 1
ATOM 626 C CA . LYS A 1 86 ? -10.262 15.090 17.816 1.00 86.25 86 LYS A CA 1
ATOM 627 C C . LYS A 1 86 ? -9.156 14.082 18.137 1.00 86.25 86 LYS A C 1
ATOM 629 O O . LYS A 1 86 ? -9.390 12.879 18.062 1.00 86.25 86 LYS A O 1
ATOM 634 N N . LYS A 1 87 ? -7.964 14.530 18.552 1.00 85.06 87 LYS A N 1
ATOM 635 C CA . LYS A 1 87 ? -6.875 13.618 18.953 1.00 85.06 87 LYS A CA 1
ATOM 636 C C . LYS A 1 87 ? -7.283 12.729 20.126 1.00 85.06 87 LYS A C 1
ATOM 638 O O . LYS A 1 87 ? -7.082 11.514 20.069 1.00 85.06 87 LYS A O 1
ATOM 643 N N . ASN A 1 88 ? -7.890 13.321 21.154 1.00 88.56 88 ASN A N 1
ATOM 644 C CA . ASN A 1 88 ? -8.375 12.597 22.328 1.00 88.56 88 ASN A CA 1
ATOM 645 C C . ASN A 1 88 ? -9.460 11.574 21.963 1.00 88.56 88 ASN A C 1
ATOM 647 O O . ASN A 1 88 ? -9.442 10.453 22.473 1.00 88.56 88 ASN A O 1
ATOM 651 N N . GLU A 1 89 ? -10.375 11.929 21.059 1.00 91.19 89 GLU A N 1
ATOM 652 C CA . GLU A 1 89 ? -11.402 11.011 20.561 1.00 91.19 89 GLU A CA 1
ATOM 653 C C . GLU A 1 89 ? -10.782 9.785 19.875 1.00 91.19 89 GLU A C 1
ATOM 655 O O . GLU A 1 89 ? -11.111 8.647 20.224 1.00 91.19 89 GLU A O 1
ATOM 660 N N . ILE A 1 90 ? -9.835 9.991 18.953 1.00 90.88 90 ILE A N 1
ATOM 661 C CA . ILE A 1 90 ? -9.159 8.891 18.246 1.00 90.88 90 ILE A CA 1
ATOM 662 C C . ILE A 1 90 ? -8.390 7.999 19.227 1.00 90.88 90 ILE A C 1
ATOM 664 O O . ILE A 1 90 ? -8.488 6.772 19.155 1.00 90.88 90 ILE A O 1
ATOM 668 N N . GLN A 1 91 ? -7.681 8.594 20.191 1.00 88.88 91 GLN A N 1
ATOM 669 C CA . GLN A 1 91 ? -6.974 7.840 21.229 1.00 88.88 91 GLN A CA 1
ATOM 670 C C . GLN A 1 91 ? -7.934 6.999 22.081 1.00 88.88 91 GLN A C 1
ATOM 672 O O . GLN A 1 91 ? -7.652 5.832 22.346 1.00 88.88 91 GLN A O 1
ATOM 677 N N . GLN A 1 92 ? -9.096 7.535 22.467 1.00 92.19 92 GLN A N 1
ATOM 678 C CA . GLN A 1 92 ? -10.112 6.768 23.197 1.00 92.19 92 GLN A CA 1
ATOM 679 C C . GLN A 1 92 ? -10.708 5.628 22.361 1.00 92.19 92 GLN A C 1
ATOM 681 O O . GLN A 1 92 ? -10.945 4.535 22.889 1.00 92.19 92 GLN A O 1
ATOM 686 N N . ILE A 1 93 ? -10.941 5.852 21.063 1.00 92.31 93 ILE A N 1
ATOM 687 C CA . ILE A 1 93 ? -11.406 4.812 20.137 1.00 92.31 93 ILE A CA 1
ATOM 688 C C . ILE A 1 93 ? -10.404 3.654 20.101 1.00 92.31 93 ILE A C 1
ATOM 690 O O . ILE A 1 93 ? -10.810 2.503 20.273 1.00 92.31 93 ILE A O 1
ATOM 694 N N . LEU A 1 94 ? -9.117 3.958 19.923 1.00 89.62 94 LEU A N 1
ATOM 695 C CA . LEU A 1 94 ? -8.044 2.966 19.837 1.00 89.62 94 LEU A CA 1
ATOM 696 C C . LEU A 1 94 ? -7.754 2.278 21.180 1.00 89.62 94 LEU A C 1
ATOM 698 O O . LEU A 1 94 ? -7.435 1.092 21.203 1.00 89.62 94 LEU A O 1
ATOM 702 N N . ALA A 1 95 ? -7.919 2.981 22.302 1.00 91.00 95 ALA A N 1
ATOM 703 C CA . ALA A 1 95 ? -7.735 2.417 23.639 1.00 91.00 95 ALA A CA 1
ATOM 704 C C . ALA A 1 95 ? -8.873 1.473 24.065 1.00 91.00 95 ALA A C 1
ATOM 706 O O . ALA A 1 95 ? -8.702 0.678 24.989 1.00 91.00 95 ALA A O 1
ATOM 707 N N . THR A 1 96 ? -10.039 1.543 23.413 1.00 94.19 96 THR A N 1
ATOM 708 C CA . THR A 1 96 ? -11.187 0.687 23.732 1.00 94.19 96 THR A CA 1
ATOM 709 C C . THR A 1 96 ? -11.018 -0.692 23.075 1.00 94.19 96 THR A C 1
ATOM 711 O O . THR A 1 96 ? -11.151 -0.789 21.851 1.00 94.19 96 THR A O 1
ATOM 714 N N . PRO A 1 97 ? -10.814 -1.793 23.832 1.00 92.62 97 PRO A N 1
ATOM 715 C CA . PRO A 1 97 ? -10.413 -3.083 23.254 1.00 92.62 97 PRO A CA 1
ATOM 716 C C . PRO A 1 97 ? -11.399 -3.655 22.229 1.00 92.62 97 PRO A C 1
ATOM 718 O O . PRO A 1 97 ? -11.000 -4.195 21.199 1.00 92.62 97 PRO A O 1
ATOM 721 N N . GLU A 1 98 ? -12.702 -3.515 22.476 1.00 93.94 98 GLU A N 1
ATOM 722 C CA . GLU A 1 98 ? -13.745 -3.996 21.562 1.00 93.94 98 GLU A CA 1
ATOM 723 C C . GLU A 1 98 ? -13.755 -3.228 20.234 1.00 93.94 98 GLU A C 1
ATOM 725 O O . GLU A 1 98 ? -13.961 -3.823 19.173 1.00 93.94 98 GLU A O 1
ATOM 730 N N . ARG A 1 99 ? -13.503 -1.913 20.280 1.00 93.44 99 ARG A N 1
ATOM 731 C CA . ARG A 1 99 ? -13.405 -1.066 19.085 1.00 93.44 99 ARG A CA 1
ATOM 732 C C . ARG A 1 99 ? -12.125 -1.373 18.323 1.00 93.44 99 ARG A C 1
ATOM 734 O O . ARG A 1 99 ? -12.203 -1.647 17.130 1.00 93.44 99 ARG A O 1
ATOM 741 N N . ALA A 1 100 ? -10.989 -1.431 19.017 1.00 91.88 100 ALA A N 1
ATOM 742 C CA . ALA A 1 100 ? -9.705 -1.814 18.438 1.00 91.88 100 ALA A CA 1
ATOM 743 C C . ALA A 1 100 ? -9.788 -3.175 17.732 1.00 91.88 100 ALA A C 1
ATOM 745 O O . ALA A 1 100 ? -9.360 -3.311 16.589 1.00 91.88 100 ALA A O 1
ATOM 746 N N . LYS A 1 101 ? -10.443 -4.167 18.350 1.00 94.12 101 LYS A N 1
ATOM 747 C CA . LYS A 1 101 ? -10.674 -5.475 17.726 1.00 94.12 101 LYS A CA 1
ATOM 748 C C . LYS A 1 101 ? -11.482 -5.367 16.428 1.00 94.12 101 LYS A C 1
ATOM 750 O O . LYS A 1 101 ? -11.114 -5.998 15.438 1.00 94.12 101 LYS A O 1
ATOM 755 N N . LYS A 1 102 ? -12.565 -4.580 16.408 1.00 96.12 102 LYS A N 1
ATOM 756 C CA . LYS A 1 102 ? -13.370 -4.359 15.191 1.00 96.12 102 LYS A CA 1
ATOM 757 C C . LYS A 1 102 ? -12.571 -3.666 14.090 1.00 96.12 102 LYS A C 1
ATOM 759 O O . LYS A 1 102 ? -12.669 -4.087 12.942 1.00 96.12 102 LYS A O 1
ATOM 764 N N . ILE A 1 103 ? -11.782 -2.651 14.443 1.00 96.31 103 ILE A N 1
ATOM 765 C CA . ILE A 1 103 ? -10.905 -1.920 13.518 1.00 96.31 103 ILE A CA 1
ATOM 766 C C . ILE A 1 103 ? -9.870 -2.872 12.916 1.00 96.31 103 ILE A C 1
ATOM 768 O O . ILE A 1 103 ? -9.781 -2.977 11.697 1.00 96.31 103 ILE A O 1
ATOM 772 N N . ASN A 1 104 ? -9.164 -3.635 13.753 1.00 94.75 104 ASN A N 1
ATOM 773 C CA . ASN A 1 104 ? -8.157 -4.592 13.297 1.00 94.75 104 ASN A CA 1
ATOM 774 C C . ASN A 1 104 ? -8.768 -5.662 12.390 1.00 94.75 104 ASN A C 1
ATOM 776 O O . ASN A 1 104 ? -8.215 -5.942 11.338 1.00 94.75 104 ASN A O 1
ATOM 780 N N . THR A 1 105 ? -9.949 -6.187 12.732 1.00 96.56 105 THR A N 1
ATOM 781 C CA . THR A 1 105 ? -10.658 -7.147 11.865 1.00 96.56 105 THR A CA 1
ATOM 782 C C . THR A 1 105 ? -11.054 -6.503 10.529 1.00 96.56 105 THR A C 1
ATOM 784 O O . THR A 1 105 ? -10.930 -7.124 9.484 1.00 96.56 105 THR A O 1
ATOM 787 N N . ALA A 1 106 ? -11.518 -5.247 10.531 1.00 97.44 106 ALA A N 1
ATOM 788 C CA . ALA A 1 106 ? -11.846 -4.525 9.299 1.00 97.44 106 ALA A CA 1
ATOM 789 C C . ALA A 1 106 ? -10.628 -4.366 8.379 1.00 97.44 106 ALA A C 1
ATOM 791 O O . ALA A 1 106 ? -10.744 -4.508 7.164 1.00 97.44 106 ALA A O 1
ATOM 792 N N . ILE A 1 107 ? -9.473 -4.067 8.974 1.00 96.75 107 ILE A N 1
ATOM 793 C CA . ILE A 1 107 ? -8.211 -3.904 8.262 1.00 96.75 107 ILE A CA 1
ATOM 794 C C . ILE A 1 107 ? -7.726 -5.251 7.731 1.00 96.75 107 ILE A C 1
ATOM 796 O O . ILE A 1 107 ? -7.489 -5.348 6.533 1.00 96.75 107 ILE A O 1
ATOM 800 N N . SER A 1 108 ? -7.618 -6.277 8.579 1.00 96.62 108 SER A N 1
ATOM 801 C CA . SER A 1 108 ? -7.127 -7.607 8.198 1.00 96.62 108 SER A CA 1
ATOM 802 C C . SER A 1 108 ? -7.940 -8.218 7.059 1.00 96.62 108 SER A C 1
ATOM 804 O O . SER A 1 108 ? -7.356 -8.600 6.050 1.00 96.62 108 SER A O 1
ATOM 806 N N . ASP A 1 109 ? -9.272 -8.200 7.149 1.00 97.38 109 ASP A N 1
ATOM 807 C CA . ASP A 1 109 ? -10.130 -8.730 6.085 1.00 97.38 109 ASP A CA 1
ATOM 808 C C . ASP A 1 109 ? -9.922 -7.968 4.761 1.00 97.38 109 ASP A C 1
ATOM 810 O O . ASP A 1 109 ? -9.940 -8.558 3.684 1.00 97.38 109 ASP A O 1
ATOM 814 N N . ASN A 1 110 ? -9.692 -6.649 4.810 1.00 97.88 110 ASN A N 1
ATOM 815 C CA . ASN A 1 110 ? -9.427 -5.864 3.601 1.00 97.88 110 ASN A CA 1
ATOM 816 C C . ASN A 1 110 ? -7.999 -6.063 3.064 1.00 97.88 110 ASN A C 1
ATOM 818 O O . ASN A 1 110 ? -7.797 -5.968 1.855 1.00 97.88 110 ASN A O 1
ATOM 822 N N . VAL A 1 111 ? -7.019 -6.345 3.931 1.00 98.25 111 VAL A N 1
ATOM 823 C CA . VAL A 1 111 ? -5.653 -6.721 3.530 1.00 98.25 111 VAL A CA 1
ATOM 824 C C . VAL A 1 111 ? -5.674 -8.040 2.760 1.00 98.25 111 VAL A C 1
ATOM 826 O O . VAL A 1 111 ? -5.022 -8.128 1.726 1.00 98.25 111 VAL A O 1
ATOM 829 N N . GLU A 1 112 ? -6.450 -9.034 3.199 1.00 97.56 112 GLU A N 1
ATOM 830 C CA . GLU A 1 112 ? -6.589 -10.312 2.483 1.00 97.56 112 GLU A CA 1
ATOM 831 C C . GLU A 1 112 ? -7.133 -10.113 1.062 1.00 97.56 112 GLU A C 1
ATOM 833 O O . GLU A 1 112 ? -6.572 -10.632 0.096 1.00 97.56 112 GLU A O 1
ATOM 838 N N . VAL A 1 113 ? -8.183 -9.297 0.912 1.00 98.25 113 VAL A N 1
ATOM 839 C CA . VAL A 1 113 ? -8.743 -8.965 -0.408 1.00 98.25 113 VAL A CA 1
ATOM 840 C C . VAL A 1 113 ? -7.729 -8.194 -1.261 1.00 98.25 113 VAL A C 1
ATOM 842 O O . VAL A 1 113 ? -7.586 -8.473 -2.452 1.00 98.25 113 VAL A O 1
ATOM 845 N N . TRP A 1 114 ? -7.005 -7.242 -0.667 1.00 98.50 114 TRP A N 1
ATOM 846 C CA . TRP A 1 114 ? -5.968 -6.481 -1.364 1.00 98.50 114 TRP A CA 1
ATOM 847 C C . TRP A 1 114 ? -4.812 -7.379 -1.836 1.00 98.50 114 TRP A C 1
ATOM 849 O O . TRP A 1 114 ? -4.416 -7.272 -2.994 1.00 98.50 114 TRP A O 1
ATOM 859 N N . LEU A 1 115 ? -4.334 -8.315 -1.006 1.00 98.19 115 LEU A N 1
ATOM 860 C CA . LEU A 1 115 ? -3.309 -9.298 -1.385 1.00 98.19 115 LEU A CA 1
ATOM 861 C C . LEU A 1 115 ? -3.775 -10.216 -2.516 1.00 98.19 115 LEU A C 1
ATOM 863 O O . LEU A 1 115 ? -2.996 -10.501 -3.423 1.00 98.19 115 LEU A O 1
ATOM 867 N N . GLY A 1 116 ? -5.044 -10.631 -2.509 1.00 97.94 116 GLY A N 1
ATOM 868 C CA . GLY A 1 116 ? -5.634 -11.343 -3.643 1.00 97.94 116 GLY A CA 1
ATOM 869 C C . GLY A 1 116 ? -5.573 -10.519 -4.934 1.00 97.94 116 GLY A C 1
ATOM 870 O O . GLY A 1 116 ? -5.208 -11.041 -5.982 1.00 97.94 116 GLY A O 1
ATOM 871 N N . GLY A 1 117 ? -5.853 -9.214 -4.854 1.00 98.00 117 GLY A N 1
ATOM 872 C CA . GLY A 1 117 ? -5.698 -8.285 -5.977 1.00 98.00 117 GLY A CA 1
ATOM 873 C C . GLY A 1 117 ? -4.255 -8.171 -6.479 1.00 98.00 117 GLY A C 1
ATOM 874 O O . GLY A 1 117 ? -4.032 -8.190 -7.688 1.00 98.00 117 GLY A O 1
ATOM 875 N N . VAL A 1 118 ? -3.278 -8.118 -5.566 1.00 98.00 118 VAL A N 1
ATOM 876 C CA . VAL A 1 118 ? -1.845 -8.136 -5.905 1.00 98.00 118 VAL A CA 1
ATOM 877 C C . VAL A 1 118 ? -1.470 -9.426 -6.631 1.00 98.00 118 VAL A C 1
ATOM 879 O O . VAL A 1 118 ? -0.822 -9.361 -7.675 1.00 98.00 118 VAL A O 1
ATOM 882 N N . ALA A 1 119 ? -1.888 -10.583 -6.111 1.00 96.88 119 ALA A N 1
ATOM 883 C CA . ALA A 1 119 ? -1.582 -11.875 -6.712 1.00 96.88 119 ALA A CA 1
ATOM 884 C C . ALA A 1 119 ? -2.158 -11.982 -8.128 1.00 96.88 119 ALA A C 1
ATOM 886 O O . ALA A 1 119 ? -1.405 -12.196 -9.075 1.00 96.88 119 ALA A O 1
ATOM 887 N N . VAL A 1 120 ? -3.453 -11.692 -8.291 1.00 96.25 120 VAL A N 1
ATOM 888 C CA . VAL A 1 120 ? -4.127 -11.700 -9.599 1.00 96.25 120 VAL A CA 1
ATOM 889 C C . VAL A 1 120 ? -3.454 -10.742 -10.579 1.00 96.25 120 VAL A C 1
ATOM 891 O O . VAL A 1 120 ? -3.235 -11.100 -11.729 1.00 96.25 120 VAL A O 1
ATOM 894 N N . ALA A 1 121 ? -3.089 -9.533 -10.146 1.00 96.19 121 ALA A N 1
ATOM 895 C CA . ALA A 1 121 ? -2.411 -8.579 -11.017 1.00 96.19 121 ALA A CA 1
ATOM 896 C C . ALA A 1 121 ? -1.032 -9.083 -11.475 1.00 96.19 121 ALA A C 1
ATOM 898 O O . ALA A 1 121 ? -0.648 -8.818 -12.611 1.00 96.19 121 ALA A O 1
ATOM 899 N N . LEU A 1 122 ? -0.300 -9.802 -10.618 1.00 95.81 122 LEU A N 1
ATOM 900 C CA . LEU A 1 122 ? 1.027 -10.339 -10.924 1.00 95.81 122 LEU A CA 1
ATOM 901 C C . LEU A 1 122 ? 0.996 -11.626 -11.765 1.00 95.81 122 LEU A C 1
ATOM 903 O O . LEU A 1 122 ? 1.885 -11.802 -12.595 1.00 95.81 122 LEU A O 1
ATOM 907 N N . GLU A 1 123 ? -0.020 -12.482 -11.614 1.00 93.12 123 GLU A N 1
ATOM 908 C CA . GLU A 1 123 ? -0.257 -13.644 -12.501 1.00 93.12 123 GLU A CA 1
ATOM 909 C C . GLU A 1 123 ? -0.426 -13.220 -13.965 1.00 93.12 123 GLU A C 1
ATOM 911 O O . GLU A 1 123 ? -0.056 -13.925 -14.902 1.00 93.12 123 GLU A O 1
ATOM 916 N N . ASP A 1 124 ? -0.968 -12.024 -14.153 1.00 89.75 124 ASP A N 1
ATOM 917 C CA . ASP A 1 124 ? -1.426 -11.485 -15.421 1.00 89.75 124 ASP A CA 1
ATOM 918 C C . ASP A 1 124 ? -0.302 -10.888 -16.297 1.00 89.75 124 ASP A C 1
ATOM 920 O O . ASP A 1 124 ? -0.593 -10.236 -17.311 1.00 89.75 124 ASP A O 1
ATOM 924 N N . PHE A 1 125 ? 0.968 -11.061 -15.904 1.00 89.12 125 PHE A N 1
ATOM 925 C CA . PHE A 1 125 ? 2.163 -10.644 -16.647 1.00 89.12 125 PHE A CA 1
ATOM 926 C C . PHE A 1 125 ? 2.731 -11.818 -17.470 1.00 89.12 125 PHE A C 1
ATOM 928 O O . PHE A 1 125 ? 3.573 -12.570 -16.981 1.00 89.12 125 PHE A O 1
ATOM 935 N N . PRO A 1 126 ? 2.333 -11.978 -18.749 1.00 68.56 126 PRO A N 1
ATOM 936 C CA . PRO A 1 126 ? 2.654 -13.169 -19.542 1.00 68.56 126 PRO A CA 1
ATOM 937 C C . PRO A 1 126 ? 4.119 -13.262 -19.993 1.00 68.56 126 PRO A C 1
ATOM 939 O O . PRO A 1 126 ? 4.525 -14.300 -20.508 1.00 68.56 126 PRO A O 1
ATOM 942 N N . LEU A 1 127 ? 4.893 -12.178 -19.873 1.00 66.56 127 LEU A N 1
ATOM 943 C CA . LEU A 1 127 ? 6.247 -12.066 -20.430 1.00 66.56 127 LEU A CA 1
ATOM 944 C C . LEU A 1 127 ? 7.361 -12.346 -19.412 1.00 66.56 127 LEU A C 1
ATOM 946 O O . LEU A 1 127 ? 8.528 -12.377 -19.788 1.00 66.56 127 LEU A O 1
ATOM 950 N N . VAL A 1 128 ? 7.019 -12.570 -18.142 1.00 69.75 128 VAL A N 1
ATOM 951 C CA . VAL A 1 128 ? 8.003 -12.666 -17.061 1.00 69.75 128 VAL A CA 1
ATOM 952 C C . VAL A 1 128 ? 8.135 -14.119 -16.605 1.00 69.75 128 VAL A C 1
ATOM 954 O O . VAL A 1 128 ? 7.297 -14.626 -15.866 1.00 69.75 128 VAL A O 1
ATOM 957 N N . GLU A 1 129 ? 9.207 -14.796 -17.034 1.00 80.62 129 GLU A N 1
ATOM 958 C CA . GLU A 1 129 ? 9.507 -16.177 -16.606 1.00 80.62 129 GLU A CA 1
ATOM 959 C C . G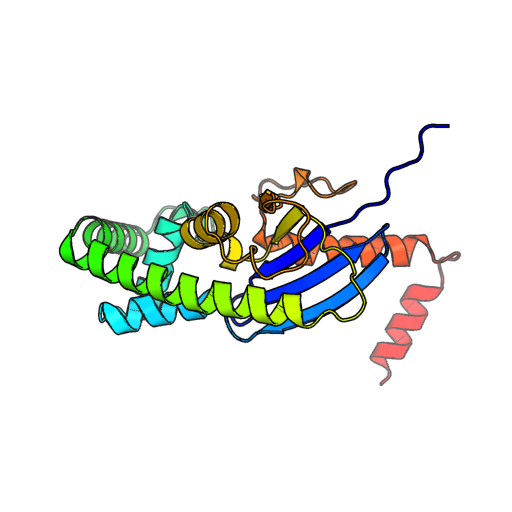LU A 1 129 ? 9.767 -16.278 -15.093 1.00 80.62 129 GLU A C 1
ATOM 961 O O . GLU A 1 129 ? 9.493 -17.311 -14.481 1.00 80.62 129 GLU A O 1
ATOM 966 N N . ALA A 1 130 ? 10.297 -15.210 -14.488 1.00 90.75 130 ALA A N 1
ATOM 967 C CA . ALA A 1 130 ? 10.547 -15.114 -13.056 1.00 90.75 130 ALA A CA 1
ATOM 968 C C . ALA A 1 130 ? 10.338 -13.680 -12.554 1.00 90.75 130 ALA A C 1
ATOM 970 O O . ALA A 1 130 ? 10.993 -12.750 -13.022 1.00 90.75 130 ALA A O 1
ATOM 971 N N . LEU A 1 131 ? 9.454 -13.498 -11.572 1.00 95.12 131 LEU A N 1
ATOM 972 C CA . LEU A 1 131 ? 9.159 -12.181 -11.009 1.00 95.12 131 LEU A CA 1
ATOM 973 C C . LEU A 1 131 ? 10.336 -11.646 -10.167 1.00 95.12 131 LEU A C 1
ATOM 975 O O . LEU A 1 131 ? 10.945 -12.405 -9.394 1.00 95.12 131 LEU A O 1
ATOM 979 N N . PRO A 1 132 ? 10.642 -10.334 -10.241 1.00 95.44 132 PRO A N 1
ATOM 980 C CA . PRO A 1 132 ? 11.667 -9.717 -9.406 1.00 95.44 132 PRO A CA 1
ATOM 981 C C . PRO A 1 132 ? 11.352 -9.858 -7.916 1.00 95.44 132 PRO A C 1
ATOM 983 O O . PRO A 1 132 ? 10.283 -9.484 -7.454 1.00 95.44 132 PRO A O 1
ATOM 986 N N . THR A 1 133 ? 12.316 -10.303 -7.110 1.00 95.44 133 THR A N 1
ATOM 987 C CA . THR A 1 133 ? 12.089 -10.534 -5.669 1.00 95.44 133 THR A CA 1
ATOM 988 C C . THR A 1 133 ? 12.134 -9.257 -4.829 1.00 95.44 133 THR A C 1
ATOM 990 O O . THR A 1 133 ? 12.199 -9.351 -3.609 1.00 95.44 133 THR A O 1
ATOM 993 N N . ARG A 1 134 ? 12.220 -8.074 -5.438 1.00 97.38 134 ARG A N 1
ATOM 994 C CA . ARG A 1 134 ? 12.217 -6.788 -4.733 1.00 97.38 134 ARG A CA 1
ATOM 995 C C . ARG A 1 134 ? 10.912 -6.083 -5.059 1.00 97.38 134 ARG A C 1
ATOM 997 O O . ARG A 1 134 ? 10.657 -5.826 -6.230 1.00 97.38 134 ARG A O 1
ATOM 1004 N N . ILE A 1 135 ? 10.134 -5.767 -4.034 1.00 98.31 135 ILE A N 1
ATOM 1005 C CA . ILE A 1 135 ? 8.916 -4.971 -4.134 1.00 98.31 135 ILE A CA 1
ATOM 1006 C C . ILE A 1 135 ? 9.192 -3.616 -3.490 1.00 98.31 135 ILE A C 1
ATOM 1008 O O . ILE A 1 135 ? 9.603 -3.551 -2.333 1.00 98.31 135 ILE A O 1
ATOM 1012 N N . LEU A 1 136 ? 8.981 -2.550 -4.251 1.00 98.12 136 LEU A N 1
ATOM 1013 C CA . LEU A 1 136 ? 9.100 -1.170 -3.812 1.00 98.12 136 LEU A CA 1
ATOM 1014 C C . LEU A 1 136 ? 7.703 -0.579 -3.667 1.00 98.12 136 LEU A C 1
ATOM 1016 O O . LEU A 1 136 ? 6.933 -0.596 -4.626 1.00 98.12 136 LEU A O 1
ATOM 1020 N N . LEU A 1 137 ? 7.379 -0.078 -2.482 1.00 98.19 137 LEU A N 1
ATOM 1021 C CA . LEU A 1 137 ? 6.087 0.532 -2.196 1.00 98.19 137 LEU A CA 1
ATOM 1022 C C . LEU A 1 137 ? 6.198 2.053 -2.221 1.00 98.19 137 LEU A C 1
ATOM 1024 O O . LEU A 1 137 ? 7.158 2.618 -1.699 1.00 98.19 137 LEU A O 1
ATOM 1028 N N . CYS A 1 138 ? 5.186 2.702 -2.780 1.00 96.94 138 CYS A N 1
ATOM 1029 C CA . CYS A 1 138 ? 4.983 4.142 -2.702 1.00 96.94 138 CYS A CA 1
ATOM 1030 C C . CYS A 1 138 ? 3.486 4.486 -2.700 1.00 96.94 138 CYS A C 1
ATOM 1032 O O . CYS A 1 138 ? 2.631 3.601 -2.774 1.00 96.94 138 CYS A O 1
ATOM 1034 N N . GLY A 1 139 ? 3.170 5.776 -2.592 1.00 95.69 139 GLY A N 1
ATOM 1035 C CA . GLY A 1 139 ? 1.799 6.280 -2.564 1.00 95.69 139 GLY A CA 1
ATOM 1036 C C . GLY A 1 139 ? 1.234 6.359 -1.147 1.00 95.69 139 GLY A C 1
ATOM 1037 O O . GLY A 1 139 ? 1.619 5.612 -0.250 1.00 95.69 139 GLY A O 1
ATOM 1038 N N . GLY A 1 140 ? 0.302 7.287 -0.913 1.00 93.00 140 GLY A N 1
ATOM 1039 C CA . GLY A 1 140 ? -0.184 7.589 0.443 1.00 93.00 140 GLY A CA 1
ATOM 1040 C C . GLY A 1 140 ? -0.877 6.420 1.161 1.00 93.00 140 GLY A C 1
ATOM 1041 O O . GLY A 1 140 ? -0.949 6.398 2.385 1.00 93.00 140 GLY A O 1
ATOM 1042 N N . GLY A 1 141 ? -1.377 5.423 0.428 1.00 94.81 141 GLY A N 1
ATOM 1043 C CA . GLY A 1 141 ? -1.942 4.202 1.001 1.00 9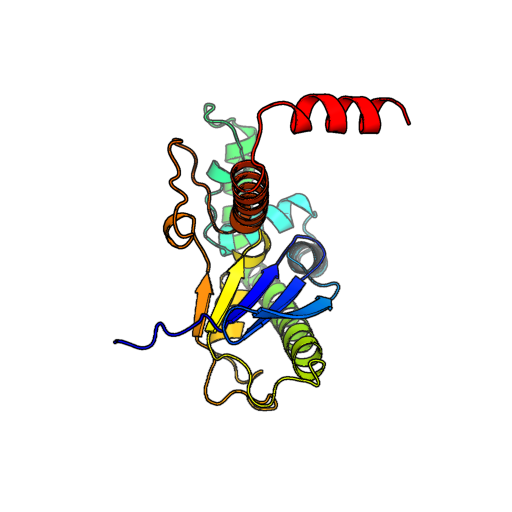4.81 141 GLY A CA 1
ATOM 1044 C C . GLY A 1 141 ? -0.894 3.185 1.467 1.00 94.81 141 GLY A C 1
ATOM 1045 O O . GLY A 1 141 ? -1.240 2.294 2.243 1.00 94.81 141 GLY A O 1
ATOM 1046 N N . ALA A 1 142 ? 0.369 3.319 1.051 1.00 95.31 142 ALA A N 1
ATOM 1047 C CA . ALA A 1 142 ? 1.446 2.406 1.431 1.00 95.31 142 ALA A CA 1
ATOM 1048 C C . ALA A 1 142 ? 1.861 2.535 2.904 1.00 95.31 142 ALA A C 1
ATOM 1050 O O . ALA A 1 142 ? 2.432 1.597 3.455 1.00 95.31 142 ALA A O 1
ATOM 1051 N N . GLY A 1 143 ? 1.515 3.640 3.572 1.00 92.25 143 GLY A N 1
ATOM 1052 C CA . GLY A 1 143 ? 1.823 3.879 4.986 1.00 92.25 143 GLY A CA 1
ATOM 1053 C C . GLY A 1 143 ? 1.120 2.942 5.977 1.00 92.25 143 GLY A C 1
ATOM 1054 O O . GLY A 1 143 ? 1.439 2.937 7.161 1.00 92.25 143 GLY A O 1
ATOM 1055 N N . LEU A 1 144 ? 0.160 2.125 5.533 1.00 93.69 144 LEU A N 1
ATOM 1056 C CA . LEU A 1 144 ? -0.534 1.195 6.420 1.00 93.69 144 LEU A CA 1
ATOM 1057 C C . LEU A 1 144 ? 0.367 -0.003 6.777 1.00 93.69 144 LEU A C 1
ATOM 1059 O O . LEU A 1 144 ? 0.551 -0.914 5.972 1.00 93.69 144 LEU A O 1
ATOM 1063 N N . ALA A 1 145 ? 0.878 -0.035 8.010 1.00 91.94 145 ALA A N 1
ATOM 1064 C CA . ALA A 1 145 ? 1.840 -1.044 8.468 1.00 91.94 145 ALA A CA 1
ATOM 1065 C C . ALA A 1 145 ? 1.359 -2.496 8.291 1.00 91.94 145 ALA A C 1
ATOM 1067 O O . ALA A 1 145 ? 2.126 -3.353 7.863 1.00 91.94 145 ALA A O 1
ATOM 1068 N N . SER A 1 146 ? 0.078 -2.772 8.548 1.00 93.25 146 SER A N 1
ATOM 1069 C CA . SER A 1 146 ? -0.495 -4.116 8.382 1.00 93.25 146 SER A CA 1
ATOM 1070 C C . SER A 1 146 ? -0.508 -4.594 6.928 1.00 93.25 146 SER A C 1
ATOM 1072 O O . SER A 1 146 ? -0.387 -5.791 6.679 1.00 93.25 146 SER A O 1
ATOM 1074 N N . LEU A 1 147 ? -0.618 -3.676 5.962 1.00 94.81 147 LEU A N 1
ATOM 1075 C CA . LEU A 1 147 ? -0.498 -3.993 4.540 1.00 94.81 147 LEU A CA 1
ATOM 1076 C C . LEU A 1 147 ? 0.948 -4.378 4.206 1.00 94.81 147 LEU A C 1
ATOM 1078 O O . LEU A 1 147 ? 1.174 -5.408 3.571 1.00 94.81 147 LEU A O 1
ATOM 1082 N N . GLN A 1 148 ? 1.922 -3.588 4.671 1.00 95.19 148 GLN A N 1
ATOM 1083 C CA . GLN A 1 148 ? 3.348 -3.865 4.459 1.00 95.19 148 GLN A CA 1
ATOM 1084 C C . GLN A 1 148 ? 3.759 -5.202 5.092 1.00 95.19 148 GLN A C 1
ATOM 1086 O O . GLN A 1 148 ? 4.413 -6.025 4.450 1.00 95.19 148 GLN A O 1
ATOM 1091 N N . GLU A 1 149 ? 3.333 -5.443 6.334 1.00 95.69 149 GLU A N 1
ATOM 1092 C CA . GLU A 1 149 ? 3.608 -6.673 7.073 1.00 95.69 149 GLU A CA 1
ATOM 1093 C C . GLU A 1 149 ? 3.027 -7.890 6.354 1.00 95.69 149 GLU A C 1
ATOM 1095 O O . GLU A 1 149 ? 3.740 -8.870 6.129 1.00 95.69 149 GLU A O 1
ATOM 1100 N N . ALA A 1 150 ? 1.759 -7.835 5.943 1.00 96.75 150 ALA A N 1
ATOM 1101 C CA . ALA A 1 150 ? 1.121 -8.958 5.270 1.00 96.75 150 ALA A CA 1
ATOM 1102 C C . ALA A 1 150 ? 1.771 -9.258 3.911 1.00 96.75 150 ALA A C 1
ATOM 1104 O O . ALA A 1 150 ? 1.994 -10.429 3.591 1.00 96.75 150 ALA A O 1
ATOM 1105 N N . LEU A 1 151 ? 2.147 -8.226 3.148 1.00 97.25 151 LEU A N 1
ATOM 1106 C CA . LEU A 1 151 ? 2.871 -8.383 1.886 1.00 97.25 151 LEU A CA 1
ATOM 1107 C C . LEU A 1 151 ? 4.258 -9.014 2.090 1.00 97.25 151 LEU A C 1
ATOM 1109 O O . LEU A 1 151 ? 4.684 -9.841 1.285 1.00 97.25 151 LEU A O 1
ATOM 1113 N N . ALA A 1 152 ? 4.956 -8.668 3.172 1.00 97.06 152 ALA A N 1
ATOM 1114 C CA . ALA A 1 152 ? 6.284 -9.203 3.463 1.00 97.06 152 ALA A CA 1
ATOM 1115 C C . ALA A 1 152 ? 6.252 -10.629 4.045 1.00 97.06 152 ALA A C 1
ATOM 1117 O O . ALA A 1 152 ? 7.139 -11.442 3.764 1.00 97.06 152 ALA A O 1
ATOM 1118 N N . THR A 1 153 ? 5.254 -10.952 4.870 1.00 96.50 153 THR A N 1
ATOM 1119 C CA . THR A 1 153 ? 5.302 -12.131 5.754 1.00 96.50 153 THR A CA 1
ATOM 1120 C C . THR A 1 153 ? 4.368 -13.272 5.363 1.00 96.50 153 THR A C 1
ATOM 1122 O O . THR A 1 153 ? 4.677 -14.418 5.684 1.00 96.50 153 THR A O 1
ATOM 1125 N N . SER A 1 154 ? 3.275 -13.014 4.639 1.00 95.94 154 SER A N 1
ATOM 1126 C CA . SER A 1 154 ? 2.320 -14.067 4.260 1.00 95.94 154 SER A CA 1
ATOM 1127 C C . SER A 1 154 ? 2.751 -14.844 3.008 1.00 95.94 154 SER A C 1
ATOM 1129 O O . SER A 1 154 ? 3.735 -14.502 2.351 1.00 95.94 154 SER A O 1
ATOM 1131 N N . ASP A 1 155 ? 2.039 -15.923 2.683 1.00 96.88 155 ASP A N 1
ATOM 1132 C CA . ASP A 1 155 ? 2.411 -16.871 1.621 1.00 96.88 155 ASP A CA 1
ATOM 1133 C C . ASP A 1 155 ? 1.703 -16.618 0.277 1.00 96.88 155 ASP A C 1
ATOM 1135 O O . ASP A 1 155 ? 1.726 -17.471 -0.606 1.00 96.88 155 ASP A O 1
ATOM 1139 N N . TRP A 1 156 ? 1.133 -15.424 0.083 1.00 96.12 156 TRP A N 1
ATOM 1140 C CA . TRP A 1 156 ? 0.453 -15.004 -1.156 1.00 96.12 156 TRP A CA 1
ATOM 1141 C C . TRP A 1 156 ? 1.293 -15.194 -2.432 1.00 96.12 156 TRP A C 1
ATOM 1143 O O . TRP A 1 156 ? 0.752 -15.362 -3.517 1.00 96.12 156 TRP A O 1
ATOM 1153 N N . TYR A 1 157 ? 2.622 -15.155 -2.304 1.00 95.50 157 TYR A N 1
ATOM 1154 C CA . TYR A 1 157 ? 3.566 -15.238 -3.418 1.00 95.50 157 TYR A CA 1
ATOM 1155 C C . TYR A 1 157 ? 3.849 -16.675 -3.885 1.00 95.50 157 TYR A C 1
ATOM 1157 O O . TYR A 1 157 ? 4.560 -16.857 -4.869 1.00 95.50 157 TYR A O 1
ATOM 1165 N N . THR A 1 158 ? 3.383 -17.693 -3.154 1.00 94.88 158 THR A N 1
ATOM 1166 C CA . THR A 1 158 ? 3.817 -19.088 -3.354 1.00 94.88 158 THR A CA 1
ATOM 1167 C C . THR A 1 158 ? 3.326 -19.715 -4.656 1.00 94.88 158 THR A C 1
ATOM 1169 O O . THR A 1 158 ? 4.027 -20.562 -5.205 1.00 94.88 158 THR A O 1
ATOM 1172 N N . ASP A 1 159 ? 2.190 -19.255 -5.180 1.00 91.81 159 ASP A N 1
ATOM 1173 C CA . ASP A 1 159 ? 1.639 -19.692 -6.470 1.00 91.81 159 ASP A CA 1
ATOM 1174 C C . ASP A 1 159 ? 2.125 -18.831 -7.656 1.00 91.81 159 ASP A C 1
ATOM 1176 O O . ASP A 1 159 ? 1.776 -19.080 -8.809 1.00 91.81 159 ASP A O 1
ATOM 1180 N N . LEU A 1 160 ? 2.973 -17.832 -7.390 1.00 94.75 160 LEU A N 1
ATOM 1181 C CA . LEU A 1 160 ? 3.546 -16.929 -8.387 1.00 94.75 160 LEU A CA 1
ATOM 1182 C C . LEU A 1 160 ? 4.983 -17.335 -8.749 1.00 94.75 160 LEU A C 1
ATOM 1184 O O . LEU A 1 160 ? 5.680 -17.944 -7.933 1.00 94.75 160 LEU A O 1
ATOM 1188 N N . PRO A 1 161 ? 5.496 -16.939 -9.931 1.00 93.69 161 PRO A N 1
ATOM 1189 C CA . PRO A 1 161 ? 6.842 -17.295 -10.386 1.00 93.69 161 PRO A CA 1
ATOM 1190 C C . PRO A 1 161 ? 7.957 -16.491 -9.681 1.00 93.69 161 PRO A C 1
ATOM 1192 O O . PRO A 1 161 ? 8.893 -16.001 -10.311 1.00 93.69 161 PRO A O 1
ATOM 1195 N N . PHE A 1 162 ? 7.895 -16.337 -8.358 1.00 95.56 162 PHE A N 1
ATOM 1196 C CA . PHE A 1 162 ? 8.998 -15.803 -7.566 1.00 95.56 162 PHE A CA 1
ATOM 1197 C C . PHE A 1 162 ? 10.023 -16.897 -7.258 1.00 95.56 162 PHE A C 1
ATOM 1199 O O . PHE A 1 162 ? 9.693 -17.996 -6.825 1.00 95.56 162 PHE A O 1
ATOM 1206 N N . SER A 1 163 ? 11.310 -16.567 -7.376 1.00 93.88 163 SER A N 1
ATOM 1207 C CA . SER A 1 163 ? 12.392 -17.497 -7.005 1.00 93.88 163 SER A CA 1
ATOM 1208 C C . SER A 1 163 ? 12.566 -17.681 -5.488 1.00 93.88 163 SER A C 1
ATOM 1210 O O . SER A 1 163 ? 13.247 -18.607 -5.046 1.00 93.88 163 SER A O 1
ATOM 1212 N N . ARG A 1 164 ? 12.002 -16.772 -4.686 1.00 95.25 164 ARG A N 1
ATOM 1213 C CA . ARG A 1 164 ? 12.012 -16.745 -3.214 1.00 95.25 164 ARG A CA 1
ATOM 1214 C C . ARG A 1 164 ? 11.029 -15.684 -2.721 1.00 95.25 164 ARG A C 1
ATOM 1216 O O . ARG A 1 164 ? 10.607 -14.837 -3.505 1.00 95.25 164 ARG A O 1
ATOM 1223 N N . ARG A 1 165 ? 10.757 -15.673 -1.412 1.00 96.81 165 ARG A N 1
ATOM 1224 C CA . ARG A 1 165 ? 9.955 -14.635 -0.748 1.00 96.81 165 ARG A CA 1
ATOM 1225 C C . ARG A 1 165 ? 10.395 -13.223 -1.181 1.00 96.81 165 ARG A C 1
ATOM 1227 O O . ARG A 1 165 ? 11.592 -12.922 -1.087 1.00 96.81 165 ARG A O 1
ATOM 1234 N N . PRO A 1 166 ? 9.463 -12.371 -1.639 1.00 96.88 166 PRO A N 1
ATOM 1235 C CA . PRO A 1 166 ? 9.775 -10.994 -1.985 1.00 96.88 166 PRO A CA 1
ATOM 1236 C C . PRO A 1 166 ? 10.261 -10.188 -0.776 1.00 96.88 166 PRO A C 1
ATOM 1238 O O . PRO A 1 166 ? 9.764 -10.339 0.338 1.00 96.88 166 PRO A O 1
ATOM 1241 N N . LEU A 1 167 ? 11.233 -9.311 -1.009 1.00 97.44 167 LEU A N 1
ATOM 1242 C CA . LEU A 1 167 ? 11.680 -8.297 -0.063 1.00 97.44 167 LEU A CA 1
ATOM 1243 C C . LEU A 1 167 ? 10.897 -7.017 -0.330 1.00 97.44 167 LEU A C 1
ATOM 1245 O O . LEU A 1 167 ? 10.970 -6.479 -1.435 1.00 97.44 167 LEU A O 1
ATOM 1249 N N . VAL A 1 168 ? 10.170 -6.553 0.678 1.00 97.88 168 VAL A N 1
ATOM 1250 C CA . VAL A 1 168 ? 9.358 -5.337 0.618 1.00 97.88 168 VAL A CA 1
ATOM 1251 C C . VAL A 1 168 ? 10.166 -4.168 1.171 1.00 97.88 168 VAL A C 1
ATOM 1253 O O . VAL A 1 168 ? 10.763 -4.283 2.240 1.00 97.88 168 VAL A O 1
ATOM 1256 N N . HIS A 1 169 ? 10.184 -3.058 0.440 1.00 97.06 169 HIS A N 1
ATOM 1257 C CA . HIS A 1 169 ? 10.836 -1.813 0.834 1.00 97.06 169 HIS A CA 1
ATOM 1258 C C . HIS A 1 169 ? 9.889 -0.644 0.571 1.00 97.06 169 HIS A C 1
ATOM 1260 O O . HIS A 1 169 ? 9.453 -0.451 -0.563 1.00 97.06 169 HIS A O 1
ATOM 1266 N N . LEU A 1 170 ? 9.550 0.114 1.611 1.00 96.19 170 LEU A N 1
ATOM 1267 C CA . LEU A 1 170 ? 8.815 1.368 1.474 1.00 96.19 170 LEU A CA 1
ATOM 1268 C C . LEU A 1 170 ? 9.808 2.452 1.057 1.00 96.19 170 LEU A C 1
ATOM 1270 O O . LEU A 1 170 ? 10.793 2.663 1.758 1.00 96.19 170 LEU A O 1
ATOM 1274 N N . LEU A 1 171 ? 9.575 3.074 -0.096 1.00 95.12 171 LEU A N 1
ATOM 1275 C CA . LEU A 1 171 ? 10.485 4.075 -0.643 1.00 95.12 171 LEU A CA 1
ATOM 1276 C C . LEU A 1 171 ? 10.424 5.378 0.141 1.00 95.12 171 LEU A C 1
ATOM 1278 O O . LEU A 1 171 ? 9.341 5.846 0.457 1.00 95.12 171 LEU A O 1
ATOM 1282 N N . ASP A 1 172 ? 11.574 5.999 0.335 1.00 91.06 172 ASP A N 1
ATOM 1283 C CA . ASP A 1 172 ? 11.696 7.351 0.874 1.00 91.06 172 ASP A CA 1
ATOM 1284 C C . ASP A 1 172 ? 12.475 8.257 -0.099 1.00 91.06 172 ASP A C 1
ATOM 1286 O O . ASP A 1 172 ? 13.004 7.790 -1.115 1.00 91.06 172 ASP A O 1
ATOM 1290 N N . ASP A 1 173 ? 12.555 9.558 0.176 1.00 86.69 173 ASP A N 1
ATOM 1291 C CA . ASP A 1 173 ? 13.267 10.523 -0.668 1.00 86.69 173 ASP A CA 1
ATOM 1292 C C . ASP A 1 173 ? 14.742 10.143 -0.884 1.00 86.69 173 ASP A C 1
ATOM 1294 O O . ASP A 1 173 ? 15.248 10.207 -2.010 1.00 86.69 173 ASP A O 1
ATOM 1298 N N . VAL A 1 174 ? 15.404 9.649 0.165 1.00 87.69 174 VAL A N 1
ATOM 1299 C CA . VAL A 1 174 ? 16.797 9.181 0.150 1.00 87.69 174 VAL A CA 1
ATOM 1300 C C . VAL A 1 174 ? 17.031 7.979 -0.764 1.00 87.69 174 VAL A C 1
ATOM 1302 O O . VAL A 1 174 ? 18.170 7.734 -1.172 1.00 87.69 174 VAL A O 1
ATOM 1305 N N . ASP A 1 175 ? 15.981 7.231 -1.108 1.00 89.81 175 ASP A N 1
ATOM 1306 C CA . ASP A 1 175 ? 16.084 6.092 -2.018 1.00 89.81 175 ASP A CA 1
ATOM 1307 C C . ASP A 1 175 ? 16.096 6.520 -3.489 1.00 89.81 175 ASP A C 1
ATOM 1309 O O . ASP A 1 175 ? 16.419 5.703 -4.358 1.00 89.81 175 ASP A O 1
ATOM 1313 N N . ILE A 1 176 ? 15.757 7.780 -3.797 1.00 85.75 176 ILE A N 1
ATOM 1314 C CA . ILE A 1 176 ? 15.626 8.258 -5.172 1.00 85.75 176 ILE A CA 1
ATOM 1315 C C . ILE A 1 176 ? 16.951 8.848 -5.678 1.00 85.75 176 ILE A C 1
ATOM 1317 O O . ILE A 1 176 ? 17.367 9.932 -5.262 1.00 85.75 176 ILE A O 1
ATOM 1321 N N . PRO A 1 177 ? 17.639 8.189 -6.634 1.00 82.75 177 PRO A N 1
ATOM 1322 C CA . PRO A 1 177 ? 18.969 8.617 -7.042 1.00 82.75 177 PRO A CA 1
ATOM 1323 C C . PRO A 1 177 ? 18.972 10.000 -7.697 1.00 82.75 177 PRO A C 1
ATOM 1325 O O . PRO A 1 177 ? 18.299 10.244 -8.702 1.00 82.75 177 PRO A O 1
ATOM 1328 N N . GLY A 1 178 ? 19.816 10.889 -7.175 1.00 80.81 178 GLY A N 1
ATOM 1329 C CA . GLY A 1 178 ? 20.002 12.230 -7.730 1.00 80.81 178 GLY A CA 1
ATOM 1330 C C . GLY A 1 178 ? 18.859 13.198 -7.424 1.00 80.81 178 GLY A C 1
ATOM 1331 O O . GLY A 1 178 ? 18.749 14.212 -8.114 1.00 80.81 178 GLY A O 1
ATOM 1332 N N . ILE A 1 179 ? 18.027 12.887 -6.429 1.00 81.69 179 ILE A N 1
ATOM 1333 C CA . ILE A 1 179 ? 17.097 13.824 -5.804 1.00 81.69 179 ILE A CA 1
ATOM 1334 C C . ILE A 1 179 ? 17.599 14.108 -4.387 1.00 81.69 179 ILE A C 1
ATOM 1336 O O . ILE A 1 179 ? 18.061 13.211 -3.692 1.00 81.69 179 ILE A O 1
ATOM 1340 N N . GLU A 1 180 ? 17.547 15.376 -3.990 1.00 84.62 180 GLU A N 1
ATOM 1341 C CA . GLU A 1 180 ? 17.860 15.827 -2.636 1.00 84.62 180 GLU A CA 1
ATOM 1342 C C . GLU A 1 180 ? 16.733 16.756 -2.182 1.00 84.62 180 GLU A C 1
ATOM 1344 O O . GLU A 1 180 ? 16.412 17.737 -2.864 1.00 84.62 180 GLU A O 1
ATOM 1349 N N . ASN A 1 181 ? 16.113 16.441 -1.046 1.00 84.69 181 ASN A N 1
ATOM 1350 C CA . ASN A 1 181 ? 15.113 17.299 -0.433 1.00 84.69 181 ASN A CA 1
ATOM 1351 C C . ASN A 1 181 ? 15.806 18.448 0.311 1.00 84.69 181 ASN A C 1
ATOM 1353 O O . ASN A 1 181 ? 16.295 18.300 1.426 1.00 84.69 181 ASN A O 1
ATOM 1357 N N . ALA A 1 182 ? 15.846 19.618 -0.323 1.00 87.44 182 ALA A N 1
ATOM 1358 C CA . ALA A 1 182 ? 16.408 20.831 0.272 1.00 87.44 182 ALA A CA 1
ATOM 1359 C C . ALA A 1 182 ? 15.405 21.604 1.155 1.00 87.44 182 ALA A C 1
ATOM 1361 O O . ALA A 1 182 ? 15.698 22.725 1.580 1.00 87.44 182 ALA A O 1
ATOM 1362 N N . THR A 1 183 ? 14.201 21.067 1.373 1.00 85.69 183 THR A N 1
ATOM 1363 C CA . THR A 1 183 ? 13.159 21.704 2.187 1.00 85.69 183 THR A CA 1
ATOM 1364 C C . THR A 1 183 ? 13.200 21.203 3.630 1.00 85.69 183 THR A C 1
ATOM 1366 O O . THR A 1 183 ? 13.932 20.279 3.966 1.00 85.69 183 THR A O 1
ATOM 1369 N N . THR A 1 184 ? 12.427 21.840 4.508 1.00 86.00 184 THR A N 1
ATOM 1370 C CA . THR A 1 184 ? 12.210 21.361 5.882 1.00 86.00 184 THR A CA 1
ATOM 1371 C C . THR A 1 184 ? 11.033 20.396 5.987 1.00 86.00 184 THR A C 1
ATOM 1373 O O . THR A 1 184 ? 10.754 19.915 7.081 1.00 86.00 184 THR A O 1
ATOM 1376 N N . GLU A 1 185 ? 10.311 20.182 4.887 1.00 85.19 185 GLU A N 1
ATOM 1377 C CA . GLU A 1 185 ? 9.155 19.297 4.842 1.00 85.19 185 GLU A CA 1
ATOM 1378 C C . GLU A 1 185 ? 9.626 17.855 4.676 1.00 85.19 185 GLU A C 1
ATOM 1380 O O . GLU A 1 185 ? 10.571 17.580 3.933 1.00 85.19 185 GLU A O 1
ATOM 1385 N N . ASP A 1 186 ? 8.942 16.944 5.356 1.00 83.94 186 ASP A N 1
ATOM 1386 C CA . ASP A 1 186 ? 9.130 15.509 5.188 1.00 83.94 186 ASP A CA 1
ATOM 1387 C C . ASP A 1 186 ? 8.441 15.071 3.887 1.00 83.94 186 ASP A C 1
ATOM 1389 O O . ASP A 1 186 ? 7.218 15.171 3.758 1.00 83.94 186 ASP A O 1
ATOM 1393 N N . LEU A 1 187 ? 9.230 14.682 2.884 1.00 88.19 187 LEU A N 1
ATOM 1394 C CA . LEU A 1 187 ? 8.738 14.299 1.560 1.00 88.19 187 LEU A CA 1
ATOM 1395 C C . LEU A 1 187 ? 8.841 12.783 1.388 1.00 88.19 187 LEU A C 1
ATOM 1397 O O . LEU A 1 187 ? 9.660 12.283 0.624 1.00 88.19 187 LEU A O 1
ATOM 1401 N N . ASP A 1 188 ? 7.978 12.086 2.114 1.00 89.56 188 ASP A N 1
ATOM 1402 C CA . ASP A 1 188 ? 7.987 10.636 2.281 1.00 89.56 188 ASP A CA 1
ATOM 1403 C C . ASP A 1 188 ? 7.547 9.827 1.032 1.00 89.56 188 ASP A C 1
ATOM 1405 O O . ASP A 1 188 ? 7.377 10.328 -0.090 1.00 89.56 188 ASP A O 1
ATOM 1409 N N . TYR A 1 189 ? 7.277 8.536 1.254 1.00 92.25 189 TYR A N 1
ATOM 1410 C CA . TYR A 1 189 ? 6.729 7.577 0.287 1.00 92.25 189 TYR A CA 1
ATOM 1411 C C . TYR A 1 189 ? 5.509 8.074 -0.510 1.00 92.25 189 TYR A C 1
ATOM 1413 O O . TYR A 1 189 ? 5.248 7.574 -1.612 1.00 92.25 189 TYR A O 1
ATOM 1421 N N . SER A 1 190 ? 4.739 9.037 0.006 1.00 93.19 190 SER A N 1
ATOM 1422 C CA . SER A 1 190 ? 3.578 9.604 -0.685 1.00 93.19 190 SER A CA 1
ATOM 1423 C C . SER A 1 190 ? 3.956 10.564 -1.823 1.00 93.19 190 SER A C 1
ATOM 1425 O O . SER A 1 190 ? 3.152 10.769 -2.737 1.00 93.19 190 SER A O 1
ATOM 1427 N N . PHE A 1 191 ? 5.188 11.087 -1.831 1.00 92.94 191 PHE A N 1
ATOM 1428 C CA . PHE A 1 191 ? 5.699 12.027 -2.836 1.00 92.94 191 PHE A CA 1
ATOM 1429 C C . PHE A 1 191 ? 6.547 11.374 -3.934 1.00 92.94 191 PHE A C 1
ATOM 1431 O O . PHE A 1 191 ? 6.866 12.025 -4.931 1.00 92.94 191 PHE A O 1
ATOM 1438 N N . ILE A 1 192 ? 6.853 10.080 -3.825 1.00 93.94 192 ILE A N 1
ATOM 1439 C CA . ILE A 1 192 ? 7.700 9.346 -4.782 1.00 93.94 192 ILE A CA 1
ATOM 1440 C C . ILE A 1 192 ? 7.186 9.455 -6.223 1.00 93.94 192 ILE A C 1
ATOM 1442 O O . ILE A 1 192 ? 7.970 9.665 -7.150 1.00 93.94 192 ILE A O 1
ATOM 1446 N N . THR A 1 193 ? 5.870 9.388 -6.436 1.00 90.75 193 THR A N 1
ATOM 1447 C CA . THR A 1 193 ? 5.279 9.552 -7.774 1.00 90.75 193 THR A CA 1
ATOM 1448 C C . THR A 1 193 ? 5.529 10.963 -8.322 1.00 90.75 193 THR A C 1
ATOM 1450 O O . THR A 1 193 ? 5.866 11.128 -9.497 1.00 90.75 193 THR A O 1
ATOM 1453 N N . ALA A 1 194 ? 5.456 11.994 -7.472 1.00 90.62 194 ALA A N 1
ATOM 1454 C CA . ALA A 1 194 ? 5.788 13.365 -7.857 1.00 90.62 194 ALA A CA 1
ATOM 1455 C C . ALA A 1 194 ? 7.286 13.524 -8.171 1.00 90.62 194 ALA A C 1
ATOM 1457 O O . ALA A 1 194 ? 7.637 14.169 -9.161 1.00 90.62 194 ALA A O 1
ATOM 1458 N N . PHE A 1 195 ? 8.164 12.888 -7.393 1.00 89.75 195 PHE A N 1
ATOM 1459 C CA . PHE A 1 195 ? 9.603 12.849 -7.654 1.00 89.75 195 PHE A CA 1
ATOM 1460 C C . PHE A 1 195 ? 9.949 12.171 -8.977 1.00 89.75 195 PHE A C 1
ATOM 1462 O O . PHE A 1 195 ? 10.739 12.715 -9.752 1.00 89.75 195 PHE A O 1
ATOM 1469 N N . GLY A 1 196 ? 9.316 11.037 -9.286 1.00 87.25 196 GLY A N 1
ATOM 1470 C CA . GLY A 1 196 ? 9.474 10.360 -10.572 1.00 87.25 196 GLY A CA 1
ATOM 1471 C C . GLY A 1 196 ? 9.088 11.261 -11.748 1.00 87.25 196 GLY A C 1
ATOM 1472 O O . GLY A 1 196 ? 9.852 11.400 -12.705 1.00 87.25 196 GLY A O 1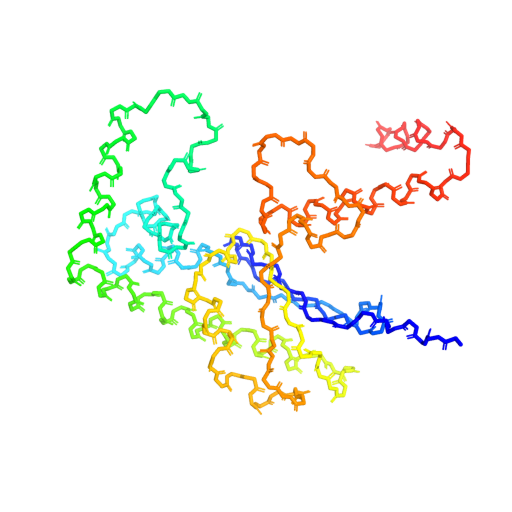
ATOM 1473 N N . LEU A 1 197 ? 7.945 11.950 -11.659 1.00 89.44 197 LEU A N 1
ATOM 1474 C CA . LEU A 1 197 ? 7.502 12.895 -12.691 1.00 89.44 197 LEU A CA 1
ATOM 1475 C C . LEU A 1 197 ? 8.440 14.099 -12.831 1.00 89.44 197 LEU A C 1
ATOM 1477 O O . LEU A 1 197 ? 8.765 14.499 -13.952 1.00 89.44 197 LEU A O 1
ATOM 1481 N N . LEU A 1 198 ? 8.905 14.663 -11.713 1.00 86.94 198 LEU A N 1
ATOM 1482 C CA . LEU A 1 198 ? 9.872 15.760 -11.714 1.00 86.94 198 LEU A CA 1
ATOM 1483 C C . LEU A 1 198 ? 11.179 15.335 -12.390 1.00 86.94 198 LEU A C 1
ATOM 1485 O O . LEU A 1 198 ? 11.717 16.075 -13.214 1.00 86.94 198 LEU A O 1
ATOM 1489 N N . ARG A 1 199 ? 11.662 14.127 -12.090 1.00 83.81 199 ARG A N 1
ATOM 1490 C CA . ARG A 1 199 ? 12.872 13.575 -12.696 1.00 83.81 199 ARG A CA 1
ATOM 1491 C C . ARG A 1 199 ? 12.730 13.432 -14.207 1.00 83.81 199 ARG A C 1
ATOM 1493 O O . ARG A 1 199 ? 13.586 13.918 -14.942 1.00 83.81 199 ARG A O 1
ATOM 1500 N N . VAL A 1 200 ? 11.623 12.851 -14.671 1.00 85.50 200 VAL A N 1
ATOM 1501 C CA . VAL A 1 200 ? 11.320 12.728 -16.107 1.00 85.50 200 VAL A CA 1
ATOM 1502 C C . VAL A 1 200 ? 11.273 14.101 -16.779 1.00 85.50 200 VAL A C 1
ATOM 1504 O O . VAL A 1 200 ? 11.812 14.270 -17.875 1.00 85.50 200 VAL A O 1
ATOM 1507 N N . ALA A 1 201 ? 10.672 15.100 -16.130 1.00 85.12 201 ALA A N 1
ATOM 1508 C CA . ALA A 1 201 ? 10.633 16.461 -16.653 1.00 85.12 201 ALA A CA 1
ATOM 1509 C C . ALA A 1 201 ? 12.041 17.070 -16.780 1.00 85.12 201 ALA A C 1
ATOM 1511 O O . ALA A 1 201 ? 12.356 17.652 -17.818 1.00 85.12 201 ALA A O 1
ATOM 1512 N N . ILE A 1 202 ? 12.902 16.897 -15.771 1.00 83.12 202 ILE A N 1
ATOM 1513 C CA . ILE A 1 202 ? 14.296 17.367 -15.793 1.00 83.12 202 ILE A CA 1
ATOM 1514 C C . ILE A 1 202 ? 15.088 16.685 -16.911 1.00 83.12 202 ILE A C 1
ATOM 1516 O O . ILE A 1 202 ? 15.7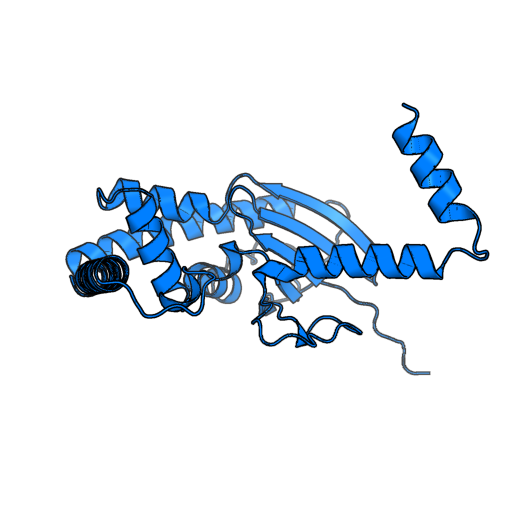29 17.375 -17.703 1.00 83.12 202 ILE A O 1
ATOM 1520 N N . ASP A 1 203 ? 15.014 15.358 -17.019 1.00 80.81 203 ASP A N 1
ATOM 1521 C CA . ASP A 1 203 ? 15.739 14.605 -18.050 1.00 80.81 203 ASP A CA 1
ATOM 1522 C C . ASP A 1 203 ? 15.252 14.992 -19.462 1.00 80.81 203 ASP A C 1
ATOM 1524 O O . ASP A 1 203 ? 16.052 15.134 -20.389 1.00 80.81 203 ASP A O 1
ATOM 1528 N N . THR A 1 204 ? 13.954 15.280 -19.617 1.00 81.00 204 THR A N 1
ATOM 1529 C CA . THR A 1 204 ? 13.380 15.791 -20.874 1.00 81.00 204 THR A CA 1
ATOM 1530 C C . THR A 1 204 ? 13.905 17.186 -21.229 1.00 81.00 204 THR A C 1
ATOM 1532 O O . THR A 1 204 ? 14.156 17.460 -22.402 1.00 81.00 204 THR A O 1
ATOM 1535 N N . LEU A 1 205 ? 14.080 18.074 -20.243 1.00 77.62 205 LEU A N 1
ATOM 1536 C CA . LEU A 1 205 ? 14.633 19.420 -20.445 1.00 77.62 205 LEU A CA 1
ATOM 1537 C C . LEU A 1 205 ? 16.138 19.391 -20.749 1.00 77.62 205 LEU A C 1
ATOM 1539 O O . LEU A 1 205 ? 16.613 20.179 -21.564 1.00 77.62 205 LEU A O 1
ATOM 1543 N N . ALA A 1 206 ? 16.888 18.489 -20.114 1.00 74.12 206 ALA A N 1
ATOM 1544 C CA . ALA A 1 206 ? 18.325 18.332 -20.335 1.00 74.12 206 ALA A CA 1
ATOM 1545 C C . ALA A 1 206 ? 18.648 17.665 -21.685 1.00 74.12 206 ALA A C 1
ATOM 1547 O O . ALA A 1 206 ? 19.687 17.948 -22.273 1.00 74.12 206 ALA A O 1
ATOM 1548 N N . GLY A 1 207 ? 17.753 16.809 -22.191 1.00 62.22 207 GLY A N 1
ATOM 1549 C CA . GLY A 1 207 ? 17.876 16.160 -23.499 1.00 62.22 207 GLY A CA 1
ATOM 1550 C C . GLY A 1 207 ? 17.498 17.037 -24.701 1.00 62.22 207 GLY A C 1
ATOM 1551 O O . GLY A 1 207 ? 17.611 16.580 -25.838 1.00 62.22 207 GLY A O 1
ATOM 1552 N N . THR A 1 208 ? 17.039 18.278 -24.490 1.00 52.56 208 THR A N 1
ATOM 1553 C CA . THR A 1 208 ? 16.823 19.243 -25.578 1.00 52.56 208 THR A CA 1
ATOM 1554 C C . THR A 1 208 ? 18.040 20.139 -25.757 1.00 52.56 208 THR A C 1
ATOM 1556 O O . THR A 1 208 ? 18.200 21.124 -25.038 1.00 52.56 208 THR A O 1
ATOM 1559 N N . ASP A 1 209 ? 18.865 19.835 -26.757 1.00 48.91 209 ASP A N 1
ATOM 1560 C CA . ASP A 1 209 ? 19.778 20.825 -27.317 1.00 48.91 209 ASP A CA 1
ATOM 1561 C C . ASP A 1 209 ? 18.953 22.002 -27.893 1.00 48.91 209 ASP A C 1
ATOM 1563 O O . ASP A 1 209 ? 18.071 21.824 -28.734 1.00 48.91 209 ASP A O 1
ATOM 1567 N N . GLU A 1 210 ? 19.280 23.201 -27.406 1.00 49.78 210 GLU A N 1
ATOM 1568 C CA . GLU A 1 210 ? 18.849 24.564 -27.772 1.00 49.78 210 GLU A CA 1
ATOM 1569 C C . GLU A 1 210 ? 17.701 25.296 -27.019 1.00 49.78 210 GLU A C 1
ATOM 1571 O O . GLU A 1 210 ? 16.613 24.764 -26.780 1.00 49.78 210 GLU A O 1
ATOM 1576 N N . PRO A 1 211 ? 17.877 26.616 -26.739 1.00 47.94 211 PRO A N 1
ATOM 1577 C CA . PRO A 1 211 ? 17.039 27.407 -25.823 1.00 47.94 211 PRO A CA 1
ATOM 1578 C C . PRO A 1 211 ? 15.702 27.900 -26.412 1.00 47.94 211 PRO A C 1
ATOM 1580 O O . PRO A 1 211 ? 15.011 28.708 -25.788 1.00 47.94 211 PRO A O 1
ATOM 1583 N N . ALA A 1 212 ? 15.320 27.471 -27.618 1.00 53.88 212 ALA A N 1
ATOM 1584 C CA . ALA A 1 212 ? 14.141 27.986 -28.327 1.00 53.88 212 ALA A CA 1
ATOM 1585 C C . ALA A 1 212 ? 12.875 27.116 -28.171 1.00 53.88 212 ALA A C 1
ATOM 1587 O O . ALA A 1 212 ? 11.763 27.570 -28.457 1.00 53.88 212 ALA A O 1
ATOM 1588 N N . GLY A 1 213 ? 13.010 25.869 -27.707 1.00 54.16 213 GLY A N 1
ATOM 1589 C CA . GLY A 1 213 ? 11.942 24.866 -27.797 1.00 54.16 213 GLY A CA 1
ATOM 1590 C C . GLY A 1 213 ? 10.774 25.059 -26.826 1.00 54.16 213 GLY A C 1
ATOM 1591 O O . GLY A 1 213 ? 9.622 24.836 -27.202 1.00 54.16 213 GLY A O 1
ATOM 1592 N N . LEU A 1 214 ? 11.038 25.488 -25.588 1.00 62.44 214 LEU A N 1
ATOM 1593 C CA . LEU A 1 214 ? 10.021 25.482 -24.530 1.00 62.44 214 LEU A CA 1
ATOM 1594 C C . LEU A 1 214 ? 8.953 26.566 -24.738 1.00 62.44 214 LEU A C 1
ATOM 1596 O O . LEU A 1 214 ? 7.763 26.260 -24.726 1.00 62.44 214 LEU A O 1
ATOM 1600 N N . ARG A 1 215 ? 9.360 27.816 -25.015 1.00 56.84 215 ARG A N 1
ATOM 1601 C CA . ARG A 1 215 ? 8.418 28.915 -25.315 1.00 56.84 215 ARG A CA 1
ATOM 1602 C C . ARG A 1 215 ? 7.603 28.642 -26.578 1.00 56.84 215 ARG A C 1
ATOM 1604 O O . ARG A 1 215 ? 6.412 28.929 -26.592 1.00 56.84 215 ARG A O 1
ATOM 1611 N N . ALA A 1 216 ? 8.215 28.050 -27.605 1.00 56.62 216 ALA A N 1
ATOM 1612 C CA . ALA A 1 216 ? 7.531 27.707 -28.849 1.00 56.62 216 ALA A CA 1
ATOM 1613 C C . ALA A 1 216 ? 6.519 26.559 -28.671 1.00 56.62 216 ALA A C 1
ATOM 1615 O O . ALA A 1 216 ? 5.423 26.621 -29.225 1.00 56.62 216 ALA A O 1
ATOM 1616 N N . LYS A 1 217 ? 6.844 25.533 -27.870 1.00 60.72 217 LYS A N 1
ATOM 1617 C CA . LYS A 1 217 ? 5.927 24.418 -27.573 1.00 60.72 217 LYS A CA 1
ATOM 1618 C C . LYS A 1 217 ? 4.777 24.835 -26.652 1.00 60.72 217 LYS A C 1
ATOM 1620 O O . LYS A 1 217 ? 3.636 24.485 -26.939 1.00 60.72 217 LYS A O 1
ATOM 1625 N N . LEU A 1 218 ? 5.044 25.632 -25.612 1.00 62.19 218 LEU A N 1
ATOM 1626 C CA . LEU A 1 218 ? 4.001 26.194 -24.740 1.00 62.19 218 LEU A CA 1
ATOM 1627 C C . LEU A 1 218 ? 3.066 27.141 -25.499 1.00 62.19 218 LEU A C 1
ATOM 1629 O O . LEU A 1 218 ? 1.854 27.034 -25.354 1.00 62.19 218 LEU A O 1
ATOM 1633 N N . ALA A 1 219 ? 3.599 28.005 -26.368 1.00 56.53 219 ALA A N 1
ATOM 1634 C CA . ALA A 1 219 ? 2.774 28.869 -27.213 1.00 56.53 219 ALA A CA 1
ATOM 1635 C C . ALA A 1 219 ? 1.855 28.070 -28.154 1.00 56.53 219 ALA A C 1
ATOM 1637 O O . ALA A 1 219 ? 0.739 28.499 -28.421 1.00 56.53 219 ALA A O 1
ATOM 1638 N N . LYS A 1 220 ? 2.294 26.895 -28.621 1.00 55.12 220 LYS A N 1
ATOM 1639 C CA . LYS A 1 220 ? 1.511 26.023 -29.506 1.00 55.12 220 LYS A CA 1
ATOM 1640 C C . LYS A 1 220 ? 0.424 25.231 -28.768 1.00 55.12 220 LYS A C 1
ATOM 1642 O O . LYS A 1 220 ? -0.620 24.963 -29.343 1.00 55.12 220 LYS A O 1
ATOM 1647 N N . LEU A 1 221 ? 0.663 24.879 -27.503 1.00 58.00 221 LEU A N 1
ATOM 1648 C CA . LEU A 1 221 ? -0.325 24.236 -26.626 1.00 58.00 221 LEU A CA 1
ATOM 1649 C C . LEU A 1 221 ? -1.396 25.214 -26.127 1.00 58.00 221 LEU A C 1
ATOM 1651 O O . LEU A 1 221 ? -2.527 24.805 -25.918 1.00 58.00 221 LEU A O 1
ATOM 1655 N N . LEU A 1 222 ? -1.050 26.494 -25.966 1.00 59.19 222 LEU A N 1
ATOM 1656 C CA . LEU A 1 222 ? -1.970 27.554 -25.530 1.00 59.19 222 LEU A CA 1
ATOM 1657 C C . LEU A 1 222 ? -2.768 28.196 -26.683 1.00 59.19 222 LEU A C 1
ATOM 1659 O O . LEU A 1 222 ? -3.580 29.084 -26.440 1.00 59.19 222 LEU A O 1
ATOM 1663 N N . GLN A 1 223 ? -2.514 27.787 -27.930 1.00 52.97 223 GLN A N 1
ATOM 1664 C CA . GLN A 1 223 ? -3.227 28.251 -29.130 1.00 52.97 223 GLN A CA 1
ATOM 1665 C C . GLN A 1 223 ? -4.318 27.282 -29.617 1.00 52.97 223 GLN A C 1
ATOM 1667 O O . GLN A 1 223 ? -4.978 27.597 -30.607 1.00 52.97 223 GLN A O 1
ATOM 1672 N N . ASN A 1 224 ? -4.516 26.149 -28.935 1.00 39.16 224 ASN A N 1
ATOM 1673 C CA . ASN A 1 224 ? -5.598 25.197 -29.200 1.00 39.16 224 ASN A CA 1
ATOM 1674 C C . ASN A 1 224 ? -6.652 25.240 -28.095 1.00 39.16 224 ASN A C 1
ATOM 1676 O O . ASN A 1 224 ? -6.249 25.211 -26.912 1.00 39.16 224 ASN A O 1
#